Protein 4TMK (pdb70)

InterPro domains:
  IPR018094 Thymidylate kinase [MF_00165] (4-208)
  IPR018094 Thymidylate kinase [TIGR00041] (2-200)
  IPR018095 Thymidylate kinase, conserved site [PS01331] (97-109)
  IPR027417 P-loop containing nucleoside triphosphate hydrolase [G3DSA:3.40.50.300] (1-213)
  IPR027417 P-loop containing nucleoside triphosphate hydrolase [SSF52540] (1-209)
  IPR039430 Thymidylate kinase-like domain [PF02223] (8-200)

Nearest PDB structures (foldseek):
  4tmk-assembly1_A  TM=1.005E+00  e=9.964E-40  Escherichia coli
  3n2i-assembly1_B  TM=9.876E-01  e=3.693E-27  Vibrio cholerae O1 biovar El Tor str. N16961
  3uxm-assembly6_D  TM=9.532E-01  e=3.330E-20  Pseudomonas aeruginosa PAO1
  4e5u-assembly1_A  TM=9.492E-01  e=1.223E-18  Pseudomonas aeruginosa PAO1
  4e5u-assembly1_B  TM=9.441E-01  e=9.186E-19  Pseudomonas aeruginosa PAO1

Sequence (210 aa):
RSKYIVIEGLEGAGKTTARNVVVETLEQLGIRDMVFTREPGGTQLAEKLRRSLLLDIKSVGDEVITDKAEVLMFYAARVQLVETVIKPALANGTWVIGDRHDLSTQAYQGGGRGIDQHMLATLRDAVLGDFRPDLTLYLDVTPEVGLKRARARGELDRIEQESFDFFNRTRARYLELAAQQDKSIHTIDATQPLEAVMDAIRTTVTHWVKEL

Secondary structure (DSSP, 8-state):
---EEEEEE-TTS-HHHHHHHHHHHHHHTT---EEEEESS-SSHHHHHHHHHHHSTTTTTTPPPPHHHHHHHHHHHHHHHIIIIIHHHHHTT-EEEEE--HHHHIIIIIIIT---HHHHHHHHHHHHTT---SEEEEEE--HHHHHHHHHHHSS--TTTTS-HHHHHHHHHHHHHHHHT-TTEEEEETTS-HHHHHHHHHHHHHHHHHT-

Structure (mmCIF, N/CA/C/O backbone):
data_4TMK
#
_entry.id   4TMK
#
_cell.length_a   151.700
_cell.length_b   151.700
_cell.length_c   74.480
_cell.angle_alpha   90.00
_cell.angle_beta   90.00
_cell.angle_gamma   120.00
#
_symmetry.space_group_name_H-M   'H 3 2'
#
loop_
_entity.id
_entity.type
_entity.pdbx_description
1 polymer 'PROTEIN (THYMIDYLATE KINASE)'
2 non-polymer "P1-(5'-ADENOSYL)P5-(5'-THYMIDYL)PENTAPHOSPHATE"
3 water water
#
loop_
_atom_site.group_PDB
_atom_site.id
_atom_site.type_symbol
_atom_site.label_atom_id
_atom_site.label_alt_id
_atom_site.label_comp_id
_atom_site.label_asym_id
_atom_site.label_entity_id
_atom_site.label_seq_id
_atom_site.pdbx_PDB_ins_code
_atom_site.Cartn_x
_atom_site.Cartn_y
_atom_site.Cartn_z
_atom_site.occupancy
_atom_site.B_iso_or_equiv
_atom_site.auth_seq_id
_atom_site.auth_comp_id
_atom_site.auth_asym_id
_atom_site.auth_atom_id
_atom_site.pdbx_PDB_model_num
ATOM 1 N N . ARG A 1 2 ? 33.941 110.976 -9.055 1.00 41.73 2 ARG A N 1
ATOM 2 C CA . ARG A 1 2 ? 34.838 110.679 -7.905 1.00 40.61 2 ARG A CA 1
ATOM 3 C C . ARG A 1 2 ? 33.995 110.542 -6.637 1.00 38.72 2 ARG A C 1
ATOM 4 O O . ARG A 1 2 ? 34.140 111.336 -5.713 1.00 39.07 2 ARG A O 1
ATOM 6 N N . SER A 1 3 ? 33.131 109.520 -6.600 1.00 37.54 3 SER A N 1
ATOM 7 C CA . SER A 1 3 ? 32.218 109.272 -5.467 1.00 33.19 3 SER A CA 1
ATOM 8 C C . SER A 1 3 ? 32.902 108.982 -4.148 1.00 30.06 3 SER A C 1
ATOM 9 O O . SER A 1 3 ? 33.954 108.353 -4.111 1.00 30.68 3 SER A O 1
ATOM 12 N N . LYS A 1 4 ? 32.291 109.450 -3.065 1.00 26.58 4 LYS A N 1
ATOM 13 C CA . LYS A 1 4 ? 32.829 109.260 -1.728 1.00 23.92 4 LYS A CA 1
ATOM 14 C C . LYS A 1 4 ? 31.754 108.744 -0.779 1.00 24.28 4 LYS A C 1
ATOM 15 O O . LYS A 1 4 ? 30.560 108.957 -0.997 1.00 23.75 4 LYS A O 1
ATOM 21 N N . TYR A 1 5 ? 32.214 108.096 0.289 1.00 20.96 5 TYR A N 1
ATOM 22 C CA . TYR A 1 5 ? 31.370 107.542 1.320 1.00 20.44 5 TYR A CA 1
ATOM 23 C C . TYR A 1 5 ? 31.649 108.360 2.580 1.00 20.35 5 TYR A C 1
ATOM 24 O O . TYR A 1 5 ? 32.750 108.338 3.122 1.00 20.55 5 TYR A O 1
ATOM 33 N N . ILE A 1 6 ? 30.638 109.095 3.031 1.00 19.13 6 ILE A N 1
ATOM 34 C CA . ILE A 1 6 ? 30.754 109.911 4.223 1.00 18.45 6 ILE A CA 1
ATOM 35 C C . ILE A 1 6 ? 29.871 109.283 5.274 1.00 18.97 6 ILE A C 1
ATOM 36 O O . ILE A 1 6 ? 28.734 108.946 4.992 1.00 20.19 6 ILE A O 1
ATOM 41 N N . VAL A 1 7 ? 30.378 109.168 6.491 1.00 18.01 7 VAL A N 1
ATOM 42 C CA . VAL A 1 7 ? 29.626 108.558 7.580 1.00 18.50 7 VAL A CA 1
ATOM 43 C C . VAL A 1 7 ? 29.547 109.511 8.766 1.00 19.06 7 VAL A C 1
ATOM 44 O O . VAL A 1 7 ? 30.523 110.191 9.095 1.00 19.03 7 VAL A O 1
ATOM 48 N N . ILE A 1 8 ? 28.395 109.555 9.424 1.00 16.46 8 ILE A N 1
ATOM 49 C CA . ILE A 1 8 ? 28.238 110.413 10.588 1.00 14.92 8 ILE A CA 1
ATOM 50 C C . ILE A 1 8 ? 28.085 109.482 11.768 1.00 16.83 8 ILE A C 1
ATOM 51 O O . ILE A 1 8 ? 27.368 108.481 11.676 1.00 15.90 8 ILE A O 1
ATOM 56 N N . GLU A 1 9 ? 28.766 109.803 12.865 1.00 13.94 9 GLU A N 1
ATOM 57 C CA . GLU A 1 9 ? 28.765 108.969 14.062 1.00 13.98 9 GLU A CA 1
ATOM 58 C C . GLU A 1 9 ? 28.482 109.754 15.298 1.00 13.28 9 GLU A C 1
ATOM 59 O O . GLU A 1 9 ? 28.578 110.962 15.293 1.00 16.05 9 GLU A O 1
ATOM 65 N N . GLY A 1 10 ? 28.147 109.047 16.368 1.00 13.48 10 GLY A N 1
ATOM 66 C CA . GLY A 1 10 ? 27.853 109.695 17.626 1.00 12.17 10 GLY A CA 1
ATOM 67 C C . GLY A 1 10 ? 26.869 108.887 18.453 1.00 16.24 10 GLY A C 1
ATOM 68 O O . GLY A 1 10 ? 26.284 107.912 17.958 1.00 17.82 10 GLY A O 1
ATOM 69 N N . LEU A 1 11 ? 26.684 109.258 19.714 1.00 15.59 11 LEU A N 1
ATOM 70 C CA . LEU A 1 11 ? 25.733 108.551 20.553 1.00 15.09 11 LEU A CA 1
ATOM 71 C C . LEU A 1 11 ? 24.328 108.866 20.041 1.00 17.11 11 LEU A C 1
ATOM 72 O O . LEU A 1 11 ? 24.154 109.750 19.190 1.00 15.18 11 LEU A O 1
ATOM 77 N N . GLU A 1 12 ? 23.332 108.105 20.503 1.00 17.55 12 GLU A N 1
ATOM 78 C CA . GLU A 1 12 ? 21.942 108.401 20.140 1.00 16.63 12 GLU A CA 1
ATOM 79 C C . GLU A 1 12 ? 21.718 109.749 20.852 1.00 15.52 12 GLU A C 1
ATOM 80 O O . GLU A 1 12 ? 22.186 109.957 21.984 1.00 14.76 12 GLU A O 1
ATOM 86 N N . GLY A 1 13 ? 21.029 110.668 20.197 1.00 15.62 13 GLY A N 1
ATOM 87 C CA . GLY A 1 13 ? 20.823 111.959 20.819 1.00 17.29 13 GLY A CA 1
ATOM 88 C C . GLY A 1 13 ? 21.867 112.984 20.390 1.00 19.59 13 GLY A C 1
ATOM 89 O O . GLY A 1 13 ? 21.776 114.136 20.796 1.00 22.43 13 GLY A O 1
ATOM 90 N N . ALA A 1 14 ? 22.852 112.582 19.584 1.00 18.90 14 ALA A N 1
ATOM 91 C CA . ALA A 1 14 ? 23.894 113.494 19.102 1.00 19.06 14 ALA A CA 1
ATOM 92 C C . ALA A 1 14 ? 23.391 114.368 17.965 1.00 19.94 14 ALA A C 1
ATOM 93 O O . ALA A 1 14 ? 24.042 115.333 17.584 1.00 22.47 14 ALA A O 1
ATOM 95 N N . GLY A 1 15 ? 22.249 114.018 17.392 1.00 19.64 15 GLY A N 1
ATOM 96 C CA . GLY A 1 15 ? 21.694 114.835 16.322 1.00 17.46 15 GLY A CA 1
ATOM 97 C C . GLY A 1 15 ? 22.289 114.588 14.960 1.00 18.04 15 GLY A C 1
ATOM 98 O O . GLY A 1 15 ? 22.526 115.525 14.195 1.00 18.52 15 GLY A O 1
ATOM 99 N N . 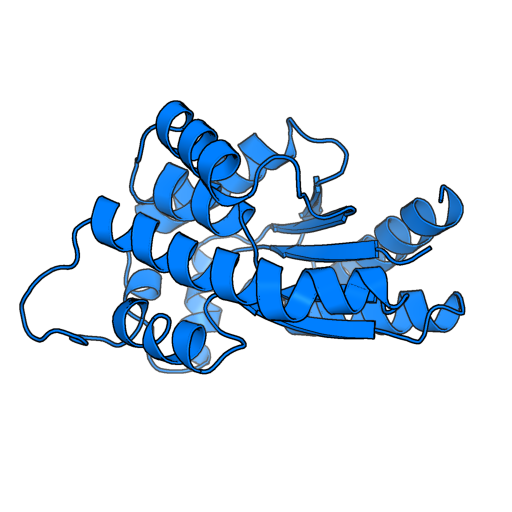LYS A 1 16 ? 22.506 113.323 14.615 1.00 17.36 16 LYS A N 1
ATOM 100 C CA . LYS A 1 16 ? 23.113 113.032 13.329 1.00 15.97 16 LYS A CA 1
ATOM 101 C C . LYS A 1 16 ? 22.264 113.329 12.115 1.00 17.11 16 LYS A C 1
ATOM 102 O O . LYS A 1 16 ? 22.805 113.464 11.033 1.00 18.46 16 LYS A O 1
ATOM 108 N N . THR A 1 17 ? 20.943 113.433 12.252 1.00 17.07 17 THR A N 1
ATOM 109 C CA . THR A 1 17 ? 20.147 113.729 11.059 1.00 16.93 17 THR A CA 1
ATOM 110 C C . THR A 1 17 ? 20.244 115.208 10.727 1.00 14.54 17 THR A C 1
ATOM 111 O O . THR A 1 17 ? 20.340 115.598 9.565 1.00 15.21 17 THR A O 1
ATOM 115 N N . THR A 1 18 ? 20.245 116.028 11.758 1.00 16.43 18 THR A N 1
ATOM 116 C CA . THR A 1 18 ? 20.364 117.460 11.563 1.00 19.64 18 THR A CA 1
ATOM 117 C C . THR A 1 18 ? 21.750 117.693 10.958 1.00 21.56 18 THR A C 1
ATOM 118 O O . THR A 1 18 ? 21.917 118.545 10.084 1.00 23.39 18 THR A O 1
ATOM 122 N N . ALA A 1 19 ? 22.741 116.922 11.415 1.00 20.24 19 ALA A N 1
ATOM 123 C CA . ALA A 1 19 ? 24.098 117.044 10.889 1.00 18.02 19 ALA A CA 1
ATOM 124 C C . ALA A 1 19 ? 24.105 116.688 9.409 1.00 19.11 19 ALA A C 1
ATOM 125 O O . ALA A 1 19 ? 24.735 117.374 8.596 1.00 20.11 19 ALA A O 1
ATOM 127 N N . ARG A 1 20 ? 23.397 115.625 9.040 1.00 19.18 20 ARG A N 1
ATOM 128 C CA . ARG A 1 20 ? 23.360 115.223 7.637 1.00 19.21 20 ARG A CA 1
ATOM 129 C C . ARG A 1 20 ? 22.708 116.280 6.749 1.00 18.68 20 ARG A C 1
ATOM 130 O O . ARG A 1 20 ? 23.051 116.421 5.567 1.00 18.42 20 ARG A O 1
ATOM 138 N N . ASN A 1 21 ? 21.738 117.001 7.305 1.00 20.04 21 ASN A N 1
ATOM 139 C CA . ASN A 1 21 ? 21.067 118.072 6.552 1.00 19.56 21 ASN A CA 1
ATOM 140 C C . ASN A 1 21 ? 22.154 119.117 6.199 1.00 18.91 21 ASN A C 1
ATOM 141 O O . ASN A 1 21 ? 22.240 119.564 5.061 1.00 18.82 21 ASN A O 1
ATOM 146 N N . VAL A 1 22 ? 22.986 119.482 7.178 1.00 19.29 22 VAL A N 1
ATOM 147 C CA . VAL A 1 22 ? 24.063 120.453 6.946 1.00 21.79 22 VAL A CA 1
ATOM 148 C C . VAL A 1 22 ? 25.030 119.898 5.902 1.00 20.46 22 VAL A C 1
ATOM 149 O O . VAL A 1 22 ? 25.443 120.605 4.984 1.00 22.33 22 VAL A O 1
ATOM 153 N N . VAL A 1 23 ? 25.395 118.623 6.048 1.00 21.61 23 VAL A N 1
ATOM 154 C CA . VAL A 1 23 ? 26.319 117.977 5.110 1.00 19.57 23 VAL A CA 1
ATOM 155 C C . VAL A 1 23 ? 25.792 118.046 3.684 1.00 21.44 23 VAL A C 1
ATOM 156 O O . VAL A 1 23 ? 26.540 118.325 2.742 1.00 23.25 23 VAL A O 1
ATOM 160 N N . VAL A 1 24 ? 24.497 117.796 3.535 1.00 18.43 24 VAL A N 1
ATOM 161 C CA . VAL A 1 24 ? 23.850 117.799 2.236 1.00 18.53 24 VAL A CA 1
ATOM 162 C C . VAL A 1 24 ? 23.812 119.188 1.631 1.00 18.83 24 VAL A C 1
ATOM 163 O O . VAL A 1 24 ? 24.062 119.373 0.442 1.00 18.70 24 VAL A O 1
ATOM 167 N N . GLU A 1 25 ? 23.467 120.167 2.459 1.00 22.01 25 GLU A N 1
ATOM 168 C CA . GLU A 1 25 ? 23.394 121.542 1.997 1.00 22.53 25 GLU A CA 1
ATOM 169 C C . GLU A 1 25 ? 24.794 121.931 1.552 1.00 21.76 25 GLU A C 1
ATOM 170 O O . GLU A 1 25 ? 24.984 122.430 0.444 1.00 22.53 25 GLU A O 1
ATOM 176 N N . THR A 1 26 ? 25.780 121.668 2.400 1.00 21.41 26 THR A N 1
ATOM 177 C CA . THR A 1 26 ? 27.158 121.991 2.040 1.00 22.36 26 THR A CA 1
ATOM 178 C C . THR A 1 26 ? 27.567 121.361 0.723 1.00 22.51 26 THR A C 1
ATOM 179 O O . THR A 1 26 ? 28.026 122.048 -0.179 1.00 24.49 26 THR A O 1
ATOM 183 N N . LEU A 1 27 ? 27.397 120.053 0.597 1.00 21.57 27 LEU A N 1
ATOM 184 C CA . LEU A 1 27 ? 27.775 119.372 -0.634 1.00 23.01 27 LEU A CA 1
ATOM 185 C C . LEU A 1 27 ? 27.047 119.919 -1.850 1.00 24.08 27 LEU A C 1
ATOM 186 O O . LEU A 1 27 ? 27.617 120.014 -2.950 1.00 23.45 27 LEU A O 1
ATOM 191 N N . GLU A 1 28 ? 25.780 120.268 -1.664 1.00 25.78 28 GLU A N 1
ATOM 192 C CA . GLU A 1 28 ? 24.996 120.769 -2.776 1.00 27.44 28 GLU A CA 1
ATOM 193 C C . GLU A 1 28 ? 25.515 122.116 -3.212 1.00 27.61 28 GLU A C 1
ATOM 194 O O . GLU A 1 28 ? 25.632 122.387 -4.409 1.00 26.64 28 GLU A O 1
ATOM 200 N N . GLN A 1 29 ? 25.834 122.953 -2.236 1.00 28.73 29 GLN A N 1
ATOM 201 C CA . GLN A 1 29 ? 26.375 124.266 -2.526 1.00 33.10 29 GLN A CA 1
ATOM 202 C C . GLN A 1 29 ? 27.714 124.127 -3.250 1.00 34.74 29 GLN A C 1
ATOM 203 O O . GLN A 1 29 ? 28.152 125.054 -3.936 1.00 37.06 29 GLN A O 1
ATOM 209 N N . LEU A 1 30 ? 28.367 122.977 -3.091 1.00 32.97 30 LEU A N 1
ATOM 210 C CA . LEU A 1 30 ? 29.652 122.733 -3.728 1.00 30.87 30 LEU A CA 1
ATOM 211 C C . LEU A 1 30 ? 29.493 121.955 -5.022 1.00 33.20 30 LEU A C 1
ATOM 212 O O . LEU A 1 30 ? 30.486 121.443 -5.573 1.00 34.98 30 LEU A O 1
ATOM 217 N N . GLY A 1 31 ? 28.253 121.854 -5.502 1.00 30.83 31 GLY A N 1
ATOM 218 C CA . GLY A 1 31 ? 28.004 121.159 -6.754 1.00 30.05 31 GLY A CA 1
ATOM 219 C C . GLY A 1 31 ? 27.972 119.646 -6.715 1.00 32.11 31 GLY A C 1
ATOM 220 O O . GLY A 1 31 ? 28.016 119.009 -7.764 1.00 32.79 31 GLY A O 1
ATOM 221 N N . ILE A 1 32 ? 27.903 119.063 -5.521 1.00 33.29 32 ILE A N 1
ATOM 222 C CA . ILE A 1 32 ? 27.841 117.602 -5.369 1.00 33.22 32 ILE A CA 1
ATOM 223 C C . ILE A 1 32 ? 26.358 117.288 -5.090 1.00 35.95 32 ILE A C 1
ATOM 224 O O . ILE A 1 32 ? 25.829 117.623 -4.024 1.00 37.29 32 ILE A O 1
ATOM 229 N N . ARG A 1 33 ? 25.674 116.665 -6.043 1.00 36.44 33 ARG A N 1
ATOM 230 C CA . ARG A 1 33 ? 24.261 116.395 -5.839 1.00 39.20 33 ARG A CA 1
ATOM 231 C C . ARG A 1 33 ? 23.778 114.957 -5.949 1.00 37.76 33 ARG A C 1
ATOM 232 O O . ARG A 1 33 ? 22.699 114.640 -5.465 1.00 38.72 33 ARG A O 1
ATOM 240 N N . ASP A 1 34 ? 24.553 114.091 -6.583 1.00 34.92 34 ASP A N 1
ATOM 241 C CA . ASP A 1 34 ? 24.152 112.697 -6.711 1.00 35.79 34 ASP A CA 1
ATOM 242 C C . ASP A 1 34 ? 24.618 111.881 -5.492 1.00 33.53 34 ASP A C 1
ATOM 243 O O . ASP A 1 34 ? 25.802 111.550 -5.373 1.00 30.22 34 ASP A O 1
ATOM 248 N N . MET A 1 35 ? 23.678 111.550 -4.602 1.00 30.48 35 MET A N 1
ATOM 249 C CA . MET A 1 35 ? 23.987 110.809 -3.379 1.00 28.21 35 MET A CA 1
ATOM 250 C C . MET A 1 35 ? 22.797 110.017 -2.876 1.00 27.37 35 MET A C 1
ATOM 251 O O . MET A 1 35 ? 21.662 110.328 -3.206 1.00 27.51 35 MET A O 1
ATOM 256 N N . VAL A 1 36 ? 23.061 108.999 -2.068 1.00 24.61 36 VAL A N 1
ATOM 257 C CA . VAL A 1 36 ? 21.997 108.193 -1.475 1.00 22.05 36 VAL A CA 1
ATOM 258 C C . VAL A 1 36 ? 22.338 108.058 -0.007 1.00 22.14 36 VAL A C 1
ATOM 259 O O . VAL A 1 36 ? 23.500 108.219 0.375 1.00 22.47 36 VAL A O 1
ATOM 263 N N . PHE A 1 37 ? 21.337 107.786 0.826 1.00 19.40 37 PHE A N 1
ATOM 264 C CA . PHE A 1 37 ? 21.577 107.665 2.255 1.00 19.52 37 PHE A CA 1
ATOM 265 C C . PHE A 1 37 ? 21.505 106.224 2.734 1.00 20.97 37 PHE A C 1
ATOM 266 O O . PHE A 1 37 ? 20.812 105.406 2.140 1.00 21.68 37 PHE A O 1
ATOM 274 N N . THR A 1 38 ? 22.221 105.908 3.807 1.00 18.87 38 THR A N 1
ATOM 275 C CA . THR A 1 38 ? 22.134 104.577 4.378 1.00 18.00 38 THR A CA 1
ATOM 276 C C . THR A 1 38 ? 22.177 104.790 5.869 1.00 20.51 38 THR A C 1
ATOM 277 O O . THR A 1 38 ? 22.694 105.813 6.354 1.00 18.44 38 THR A O 1
ATOM 281 N N . ARG A 1 39 ? 21.579 103.845 6.593 1.00 21.14 39 ARG A N 1
ATOM 282 C CA . ARG A 1 39 ? 21.527 103.884 8.047 1.00 20.90 39 ARG A CA 1
ATOM 283 C C . ARG A 1 39 ? 21.843 102.473 8.524 1.00 19.01 39 ARG A C 1
ATOM 284 O O . ARG A 1 39 ? 21.426 101.519 7.904 1.00 19.47 39 ARG A O 1
ATOM 292 N N . GLU A 1 40 ? 22.591 102.362 9.615 1.00 17.06 40 GLU A N 1
ATOM 293 C CA . GLU A 1 40 ? 22.955 101.084 10.177 1.00 16.16 40 GLU A CA 1
ATOM 294 C C . GLU A 1 40 ? 22.573 101.101 11.638 1.00 14.21 40 GLU A C 1
ATOM 295 O O . GLU A 1 40 ? 22.701 102.121 12.307 1.00 15.57 40 GLU A O 1
ATOM 301 N N . PRO A 1 41 ? 22.041 99.983 12.147 1.00 13.44 41 PRO A N 1
ATOM 302 C CA . PRO A 1 41 ? 21.801 98.758 11.385 1.00 12.14 41 PRO A CA 1
ATOM 303 C C . PRO A 1 41 ? 20.552 98.945 10.557 1.00 16.57 41 PRO A C 1
ATOM 304 O O . PRO A 1 41 ? 19.594 99.571 11.031 1.00 18.35 41 PRO A O 1
ATOM 308 N N . GLY A 1 42 ? 20.548 98.412 9.336 1.00 16.41 42 GLY A N 1
ATOM 309 C CA . GLY A 1 42 ? 19.360 98.515 8.488 1.00 18.08 42 GLY A CA 1
ATOM 310 C C . GLY A 1 42 ? 19.692 98.730 7.031 1.00 16.41 42 GLY A C 1
ATOM 311 O O . GLY A 1 42 ? 20.836 98.529 6.626 1.00 19.10 42 GLY A O 1
ATOM 312 N N . GLY A 1 43 ? 18.702 99.092 6.227 1.00 15.40 43 GLY A N 1
ATOM 313 C CA . GLY A 1 43 ? 19.001 99.375 4.839 1.00 15.47 43 GLY A CA 1
ATOM 314 C C . GLY A 1 43 ? 18.799 98.326 3.777 1.00 19.44 43 GLY A C 1
ATOM 315 O O . GLY A 1 43 ? 19.044 98.607 2.601 1.00 21.16 43 GLY A O 1
ATOM 316 N N . THR A 1 44 ? 18.400 97.114 4.170 1.00 20.20 44 THR A N 1
ATOM 317 C CA . THR A 1 44 ? 18.107 96.025 3.221 1.00 17.73 44 THR A CA 1
ATOM 318 C C . THR A 1 44 ? 17.130 95.150 4.005 1.00 15.54 44 THR A C 1
ATOM 319 O O . THR A 1 44 ? 17.030 95.296 5.223 1.00 16.79 44 THR A O 1
ATOM 323 N N . GLN A 1 45 ? 16.392 94.268 3.335 1.00 16.72 45 GLN A N 1
ATOM 324 C CA . GLN A 1 45 ? 15.431 93.425 4.053 1.00 17.79 45 GLN A CA 1
ATOM 325 C C . GLN A 1 45 ? 16.127 92.672 5.165 1.00 16.26 45 GLN A C 1
ATOM 326 O O . GLN A 1 45 ? 15.671 92.674 6.304 1.00 16.22 45 GLN A O 1
ATOM 332 N N . LEU A 1 46 ? 17.246 92.032 4.837 1.00 15.79 46 LEU A N 1
ATOM 333 C CA . LEU A 1 46 ? 17.985 91.277 5.841 1.00 14.49 46 LEU A CA 1
ATOM 334 C C . LEU A 1 46 ? 18.460 92.156 6.992 1.00 14.46 46 LEU A C 1
ATOM 335 O O . LEU A 1 46 ? 18.254 91.822 8.175 1.00 15.25 46 LEU A O 1
ATOM 340 N N . ALA A 1 47 ? 19.103 93.283 6.655 1.00 15.99 47 ALA A N 1
ATOM 341 C CA . ALA A 1 47 ? 19.629 94.216 7.676 1.00 15.17 47 ALA A CA 1
ATOM 342 C C . ALA A 1 47 ? 18.514 94.728 8.602 1.00 14.53 47 ALA A C 1
ATOM 343 O O . ALA A 1 47 ? 18.714 94.890 9.815 1.00 15.23 47 ALA A O 1
ATOM 345 N N . GLU A 1 48 ? 17.333 94.967 8.025 1.00 16.39 48 GLU A N 1
ATOM 346 C CA . GLU A 1 48 ? 16.172 95.406 8.808 1.00 14.88 48 GLU A CA 1
ATOM 347 C C . GLU A 1 48 ? 15.725 94.295 9.765 1.00 14.38 48 GLU A C 1
ATOM 348 O O . GLU A 1 48 ? 15.361 94.562 10.900 1.00 15.61 48 GLU A O 1
ATOM 354 N N . LYS A 1 49 ? 15.757 93.036 9.330 1.00 17.32 49 LYS A N 1
ATOM 355 C CA . LYS A 1 49 ? 15.398 91.948 10.240 1.00 16.11 49 LYS A CA 1
ATOM 356 C C . LYS A 1 49 ? 16.442 91.864 11.353 1.00 14.58 49 LYS A C 1
ATOM 357 O O . LYS A 1 49 ? 16.118 91.647 12.514 1.00 14.09 49 LYS A O 1
ATOM 363 N N . LEU A 1 50 ? 17.712 92.023 10.991 1.00 15.29 50 LEU A N 1
ATOM 364 C CA . LEU A 1 50 ? 18.775 91.956 11.990 1.00 15.18 50 LEU A CA 1
ATOM 365 C C . LEU A 1 50 ? 18.639 93.135 12.956 1.00 14.09 50 LEU A C 1
ATOM 366 O O . LEU A 1 50 ? 18.807 92.996 14.179 1.00 13.85 50 LEU A O 1
ATOM 371 N N A ARG A 1 51 ? 18.335 94.294 12.390 0.50 14.78 51 ARG A N 1
ATOM 372 N N B ARG A 1 51 ? 18.339 94.310 12.410 0.50 14.60 51 ARG A N 1
ATOM 373 C CA A ARG A 1 51 ? 18.140 95.501 13.170 0.50 14.37 51 ARG A CA 1
ATOM 374 C CA B ARG A 1 51 ? 18.163 95.486 13.251 0.50 13.73 51 ARG A CA 1
ATOM 375 C C A ARG A 1 51 ? 17.122 95.223 14.280 0.50 16.00 51 ARG A C 1
ATOM 376 C C B ARG A 1 51 ? 17.132 95.173 14.329 0.50 15.65 51 ARG A C 1
ATOM 377 O O A ARG A 1 51 ? 17.346 95.549 15.452 0.50 17.17 51 ARG A O 1
ATOM 378 O O B ARG A 1 51 ? 17.346 95.433 15.523 0.50 16.14 51 ARG A O 1
ATOM 393 N N . SER A 1 52 ? 16.007 94.590 13.919 1.00 17.15 52 SER A N 1
ATOM 394 C CA . SER A 1 52 ? 14.968 94.295 14.894 1.00 15.59 52 SER A CA 1
ATOM 395 C C . SER A 1 52 ? 15.404 93.369 16.000 1.00 15.06 52 SER A C 1
ATOM 396 O O . SER A 1 52 ? 15.088 93.610 17.168 1.00 18.06 52 SER A O 1
ATOM 399 N N . LEU A 1 53 ? 16.139 92.316 15.651 1.00 16.97 53 LEU A N 1
ATOM 400 C CA . LEU A 1 53 ? 16.627 91.360 16.653 1.00 16.79 53 LEU A CA 1
ATOM 401 C C . LEU A 1 53 ? 17.586 92.051 17.610 1.00 15.50 53 LEU A C 1
ATOM 402 O O . LEU A 1 53 ? 17.604 91.783 18.820 1.00 15.47 53 LEU A O 1
ATOM 407 N N . LEU A 1 54 ? 18.379 92.955 17.047 1.00 16.32 54 LEU A N 1
ATOM 408 C CA . LEU A 1 54 ? 19.384 93.701 17.811 1.00 16.18 54 LEU A CA 1
ATOM 409 C C . LEU A 1 54 ? 18.852 94.767 18.760 1.00 15.96 54 LEU A C 1
ATOM 410 O O . LEU A 1 54 ? 19.358 94.929 19.893 1.00 17.08 54 LEU A O 1
ATOM 415 N N . LEU A 1 55 ? 17.829 95.490 18.304 1.00 17.13 55 LEU A N 1
ATOM 416 C CA . LEU A 1 55 ? 17.295 96.598 19.088 1.00 17.90 55 LEU A CA 1
ATOM 417 C C . LEU A 1 55 ? 15.977 96.436 19.800 1.00 18.96 55 LEU A C 1
ATOM 418 O O . LEU A 1 55 ? 15.765 97.063 20.822 1.00 20.88 55 LEU A O 1
ATOM 423 N N . ASP A 1 56 ? 15.079 95.621 19.273 1.00 20.61 56 ASP A N 1
ATOM 424 C CA . ASP A 1 56 ? 13.784 95.472 19.918 1.00 21.62 56 ASP A CA 1
ATOM 425 C C . ASP A 1 56 ? 13.897 94.889 21.306 1.00 23.09 56 ASP A C 1
ATOM 426 O O . ASP A 1 56 ? 14.675 93.972 21.543 1.00 24.82 56 ASP A O 1
ATOM 431 N N . ILE A 1 57 ? 13.151 95.461 22.244 1.00 24.15 57 ILE A N 1
ATOM 432 C CA . ILE A 1 57 ? 13.166 94.988 23.616 1.00 26.89 57 ILE A CA 1
ATOM 433 C C . ILE A 1 57 ? 12.590 93.580 23.622 1.00 29.81 57 ILE A C 1
ATOM 434 O O . ILE A 1 57 ? 11.528 93.332 23.045 1.00 29.90 57 ILE A O 1
ATOM 439 N N . LYS A 1 58 ? 13.290 92.656 24.262 1.00 32.43 58 LYS A N 1
ATOM 440 C CA . LYS A 1 58 ? 12.831 91.277 24.278 1.00 36.61 58 LYS A CA 1
ATOM 441 C C . LYS A 1 58 ? 12.501 90.783 22.853 1.00 37.96 58 LYS A C 1
ATOM 442 O O . LYS A 1 58 ? 11.425 90.232 22.615 1.00 39.10 58 LYS A O 1
ATOM 448 N N . SER A 1 59 ? 13.423 90.994 21.908 1.00 37.01 59 SER A N 1
ATOM 449 C CA . SER A 1 59 ? 13.227 90.534 20.532 1.00 35.92 59 SER A CA 1
ATOM 450 C C . SER A 1 59 ? 13.262 89.003 20.539 1.00 37.58 59 SER A C 1
ATOM 451 O O . SER A 1 59 ? 12.677 88.348 19.670 1.00 38.95 59 SER A O 1
ATOM 454 N N . VAL A 1 60 ? 13.970 88.439 21.519 1.00 37.41 60 VAL A N 1
ATOM 455 C CA . VAL A 1 60 ? 14.081 86.987 21.657 1.00 37.12 60 VAL A CA 1
ATOM 456 C C . VAL A 1 60 ? 13.645 86.560 23.059 1.00 36.58 60 VAL A C 1
ATOM 457 O O . VAL A 1 60 ? 14.256 85.683 23.684 1.00 35.34 60 VAL A O 1
ATOM 461 N N . GLY A 1 61 ? 12.592 87.217 23.544 1.00 36.04 61 GLY A N 1
ATOM 462 C CA . GLY A 1 61 ? 12.026 86.902 24.841 1.00 36.06 61 GLY A CA 1
ATOM 463 C C . GLY A 1 61 ? 12.887 87.240 26.028 1.00 36.81 61 GLY A C 1
ATOM 464 O O . GLY A 1 61 ? 13.368 88.357 26.150 1.00 37.98 61 GLY A O 1
ATOM 465 N N . ASP A 1 62 ? 13.076 86.277 26.919 1.00 37.61 62 ASP A N 1
ATOM 466 C CA . ASP A 1 62 ? 13.891 86.521 28.097 1.00 39.68 62 ASP A CA 1
ATOM 467 C C . ASP A 1 62 ? 15.368 86.181 27.892 1.00 34.87 62 ASP A C 1
ATOM 468 O O . ASP A 1 62 ? 16.179 86.445 28.768 1.00 34.66 62 ASP A O 1
ATOM 473 N N . GLU A 1 63 ? 15.713 85.590 26.751 1.00 30.07 63 GLU A N 1
ATOM 474 C CA . GLU A 1 63 ? 17.101 85.247 26.467 1.00 26.45 63 GLU A CA 1
ATOM 475 C C . GLU A 1 63 ? 17.921 86.533 26.278 1.00 26.76 63 GLU A C 1
ATOM 476 O O . GLU A 1 63 ? 17.459 87.467 25.627 1.00 25.54 63 GLU A O 1
ATOM 482 N N . VAL A 1 64 ? 19.133 86.583 26.827 1.00 27.02 64 VAL A N 1
ATOM 483 C CA . VAL A 1 64 ? 19.992 87.765 26.642 1.00 25.55 64 VAL A CA 1
ATOM 484 C C . VAL A 1 64 ? 20.958 87.528 25.474 1.00 23.12 64 VAL A C 1
ATOM 485 O O . VAL A 1 64 ? 21.662 86.523 25.443 1.00 21.81 64 VAL A O 1
ATOM 489 N N . ILE A 1 65 ? 20.969 88.442 24.509 1.00 22.26 65 ILE A N 1
ATOM 490 C CA . ILE A 1 65 ? 21.860 88.337 23.359 1.00 21.04 65 ILE A CA 1
ATOM 491 C C . ILE A 1 65 ? 23.305 88.489 23.873 1.00 22.90 65 ILE A C 1
ATOM 492 O O . ILE A 1 65 ? 23.614 89.408 24.620 1.00 22.51 65 ILE A O 1
ATOM 497 N N . THR A 1 66 ? 24.181 87.558 23.515 1.00 22.10 66 THR A N 1
ATOM 498 C CA . THR A 1 66 ? 25.563 87.604 23.969 1.00 20.48 66 THR A CA 1
ATOM 499 C C . THR A 1 66 ? 26.303 88.744 23.267 1.00 19.51 66 THR A C 1
ATOM 500 O O . THR A 1 66 ? 25.977 89.110 22.135 1.00 18.52 66 THR A O 1
ATOM 504 N N . ASP A 1 67 ? 27.304 89.315 23.928 1.00 19.83 67 ASP A N 1
ATOM 505 C CA . ASP A 1 67 ? 28.027 90.413 23.300 1.00 20.64 67 ASP A CA 1
ATOM 506 C C . ASP A 1 67 ? 28.579 90.004 21.942 1.00 20.92 67 ASP A C 1
ATOM 507 O O . ASP A 1 67 ? 28.506 90.772 20.987 1.00 21.58 67 ASP A O 1
ATOM 512 N N . LYS A 1 68 ? 29.116 88.791 21.833 1.00 19.84 68 LYS A N 1
ATOM 513 C CA . LYS A 1 68 ? 29.652 88.370 20.545 1.00 18.06 68 LYS A CA 1
ATOM 514 C C . LYS A 1 68 ? 28.571 88.14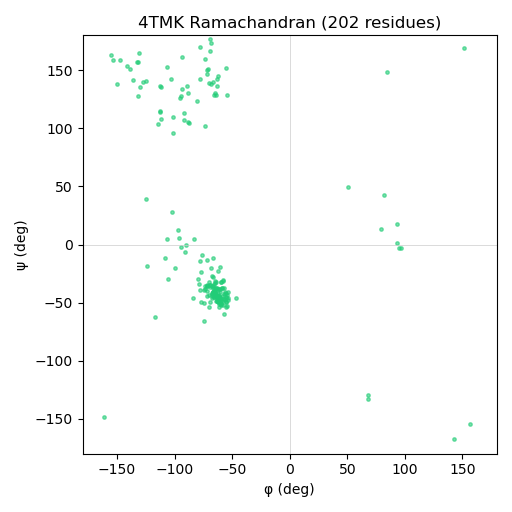0 19.504 1.00 17.37 68 LYS A C 1
ATOM 515 O O . LYS A 1 68 ? 28.778 88.404 18.324 1.00 18.86 68 LYS A O 1
ATOM 521 N N . ALA A 1 69 ? 27.409 87.645 19.912 1.00 17.51 69 ALA A N 1
ATOM 522 C CA . ALA A 1 69 ? 26.341 87.452 18.928 1.00 15.29 69 ALA A CA 1
ATOM 523 C C . ALA A 1 69 ? 25.931 88.857 18.462 1.00 13.21 69 ALA A C 1
ATOM 524 O O . ALA A 1 69 ? 25.647 89.089 17.287 1.00 14.96 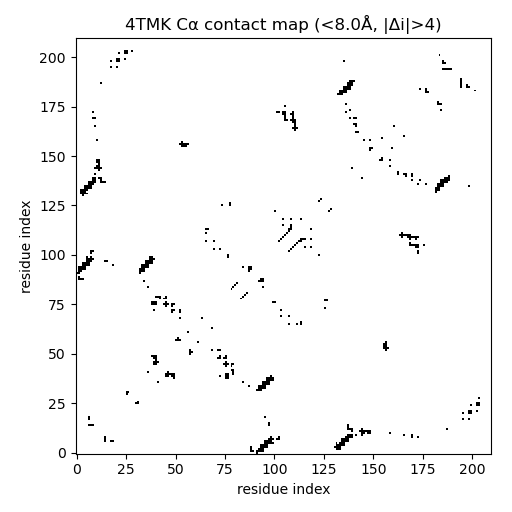69 ALA A O 1
ATOM 526 N N . GLU A 1 70 ? 25.925 89.800 19.395 1.00 14.71 70 GLU A N 1
ATOM 527 C CA . GLU A 1 70 ? 25.556 91.171 19.061 1.00 15.32 70 GLU A CA 1
ATOM 528 C C . GLU A 1 70 ? 26.499 91.708 18.007 1.00 15.59 70 GLU A C 1
ATOM 529 O O . GLU A 1 70 ? 26.075 92.229 16.974 1.00 15.48 70 GLU A O 1
ATOM 535 N N . VAL A 1 71 ? 27.794 91.566 18.261 1.00 17.53 71 VAL A N 1
ATOM 536 C CA . VAL A 1 71 ? 28.805 92.021 17.318 1.00 16.68 71 VAL A CA 1
ATOM 537 C C . VAL A 1 71 ? 28.646 91.396 15.955 1.00 15.75 71 VAL A C 1
ATOM 538 O O . VAL A 1 71 ? 28.704 92.077 14.933 1.00 17.39 71 VAL A O 1
ATOM 542 N N . LEU A 1 72 ? 28.459 90.081 15.923 1.00 17.31 72 LEU A N 1
ATOM 543 C CA . LEU A 1 72 ? 28.331 89.393 14.636 1.00 14.81 72 LEU A CA 1
ATOM 544 C C . LEU A 1 72 ? 27.076 89.785 13.845 1.00 12.56 72 LEU A C 1
ATOM 545 O O . LEU A 1 72 ? 27.105 89.821 12.613 1.00 13.56 72 LEU A O 1
ATOM 550 N N . MET A 1 73 ? 25.970 90.078 14.530 1.00 14.95 73 MET A N 1
ATOM 551 C CA . MET A 1 73 ? 24.766 90.486 13.790 1.00 15.44 73 MET A CA 1
ATOM 552 C C . MET A 1 73 ? 24.931 91.901 13.217 1.00 15.03 73 MET A C 1
ATOM 553 O O . MET A 1 73 ? 24.461 92.177 12.111 1.00 15.51 73 MET A O 1
ATOM 558 N N . PHE A 1 74 ? 25.617 92.788 13.950 1.00 15.06 74 PHE A N 1
ATOM 559 C CA . PHE A 1 74 ? 25.882 94.134 13.431 1.00 14.14 74 PHE A CA 1
ATOM 560 C C . PHE A 1 74 ? 26.736 93.952 12.171 1.00 13.89 74 PHE A C 1
ATOM 561 O O . PHE A 1 74 ? 26.525 94.612 11.154 1.00 14.61 74 PHE A O 1
ATOM 569 N N . TYR A 1 75 ? 27.705 93.037 12.213 1.00 14.51 75 TYR A N 1
ATOM 570 C CA . TYR A 1 75 ? 28.541 92.808 11.025 1.00 13.44 75 TYR A CA 1
ATOM 571 C C . TYR A 1 75 ? 27.784 92.148 9.866 1.00 14.43 75 TYR A C 1
ATOM 572 O O . TYR A 1 75 ? 28.053 92.437 8.696 1.00 14.44 75 TYR A O 1
ATOM 581 N N . ALA A 1 76 ? 26.839 91.256 10.169 1.00 13.65 76 ALA A N 1
ATOM 582 C CA . ALA A 1 76 ? 26.082 90.620 9.083 1.00 14.72 76 ALA A CA 1
ATOM 583 C C . ALA A 1 76 ? 25.267 91.703 8.352 1.00 13.55 76 ALA A C 1
ATOM 584 O O . ALA A 1 76 ? 25.203 91.726 7.113 1.00 16.18 76 ALA A O 1
ATOM 586 N N . ALA A 1 77 ? 24.633 92.587 9.128 1.00 16.21 77 ALA A N 1
ATOM 587 C CA . ALA A 1 77 ? 23.820 93.677 8.572 1.00 14.13 77 ALA A CA 1
ATOM 588 C C . ALA A 1 77 ? 24.713 94.638 7.756 1.00 15.13 77 ALA A C 1
ATOM 589 O O . ALA A 1 77 ? 24.368 95.058 6.646 1.00 16.67 77 ALA A O 1
ATOM 591 N N . ARG A 1 78 ? 25.874 94.970 8.317 1.00 15.63 78 ARG A N 1
ATOM 592 C CA . ARG A 1 78 ? 26.821 95.859 7.658 1.00 15.67 78 ARG A CA 1
ATOM 593 C C . ARG A 1 78 ? 27.307 95.309 6.342 1.00 16.20 78 ARG A C 1
ATOM 594 O O . ARG A 1 78 ? 27.216 95.971 5.303 1.00 17.45 78 ARG A O 1
ATOM 602 N N . VAL A 1 79 ? 27.831 94.087 6.346 1.00 17.98 79 VAL A N 1
ATOM 603 C CA . VAL A 1 79 ? 28.340 93.584 5.081 1.00 16.39 79 VAL A CA 1
ATOM 604 C C . VAL A 1 79 ? 27.217 93.404 4.055 1.00 14.97 79 VAL A C 1
ATOM 605 O O . VAL A 1 79 ? 27.423 93.600 2.844 1.00 14.07 79 VAL A O 1
ATOM 609 N N . GLN A 1 80 ? 26.016 93.046 4.504 1.00 15.18 80 GLN A N 1
ATOM 610 C CA . GLN A 1 80 ? 24.908 92.910 3.539 1.00 16.73 80 GLN A CA 1
ATOM 611 C C . GLN A 1 80 ? 24.700 94.268 2.865 1.00 15.11 80 GLN A C 1
ATOM 612 O O . GLN A 1 80 ? 24.622 94.367 1.643 1.00 16.96 80 GLN A O 1
ATOM 618 N N . LEU A 1 81 ? 24.631 95.312 3.683 1.00 16.43 81 LEU A N 1
ATOM 619 C CA . LEU A 1 81 ? 24.431 96.675 3.187 1.00 16.30 81 LEU A CA 1
ATOM 620 C C . LEU A 1 81 ? 25.577 97.148 2.302 1.00 18.08 81 LEU A C 1
ATOM 621 O O . LEU A 1 81 ? 25.350 97.673 1.205 1.00 20.18 81 LEU A O 1
ATOM 626 N N . VAL A 1 82 ? 26.809 96.953 2.776 1.00 18.91 82 VAL A N 1
ATOM 627 C CA . VAL A 1 82 ? 28.007 97.376 2.044 1.00 18.12 82 VAL A CA 1
ATOM 628 C C . VAL A 1 82 ? 28.089 96.754 0.658 1.00 21.01 82 VAL A C 1
ATOM 629 O O . VAL A 1 82 ? 28.259 97.450 -0.352 1.00 21.75 82 VAL A O 1
ATOM 633 N N . GLU A 1 83 ? 27.954 95.436 0.608 1.00 21.98 83 GLU A N 1
ATOM 634 C CA . GLU A 1 83 ? 28.062 94.719 -0.649 1.00 22.76 83 GLU A CA 1
ATOM 635 C C . GLU A 1 83 ? 26.926 94.878 -1.617 1.00 21.68 83 GLU A C 1
ATOM 636 O O . GLU A 1 83 ? 27.152 94.878 -2.825 1.00 21.70 83 GLU A O 1
ATOM 642 N N . THR A 1 84 ? 25.704 95.003 -1.116 1.00 21.32 84 THR A N 1
ATOM 643 C CA . THR A 1 84 ? 24.577 95.133 -2.026 1.00 22.89 84 THR A CA 1
ATOM 644 C C . THR A 1 84 ? 24.070 96.559 -2.253 1.00 23.17 84 THR A C 1
ATOM 645 O O . THR A 1 84 ? 23.401 96.813 -3.248 1.00 24.40 84 THR A O 1
ATOM 649 N N . VAL A 1 85 ? 24.378 97.495 -1.360 1.00 23.16 85 VAL A N 1
ATOM 650 C CA . VAL A 1 85 ? 23.902 98.862 -1.557 1.00 21.25 85 VAL A CA 1
ATOM 651 C C . VAL A 1 85 ? 25.026 99.899 -1.738 1.00 22.98 85 VAL A C 1
ATOM 652 O O . VAL A 1 85 ? 25.133 100.532 -2.799 1.00 22.38 85 VAL A O 1
ATOM 656 N N . ILE A 1 86 ? 25.864 100.059 -0.712 1.00 22.07 86 ILE A N 1
ATOM 657 C CA . ILE A 1 86 ? 26.938 101.046 -0.738 1.00 20.03 86 ILE A CA 1
ATOM 658 C C . ILE A 1 86 ? 27.941 100.939 -1.886 1.00 21.97 86 ILE A C 1
ATOM 659 O O . ILE A 1 86 ? 28.078 101.877 -2.680 1.00 21.40 86 ILE A O 1
ATOM 664 N N . LYS A 1 87 ? 28.630 99.808 -1.996 1.00 21.08 87 LYS A N 1
ATOM 665 C CA . LYS A 1 87 ? 29.607 99.657 -3.061 1.00 22.89 87 LYS A CA 1
ATOM 666 C C . LYS A 1 87 ? 29.019 99.910 -4.434 1.00 23.14 87 LYS A C 1
ATOM 667 O O . LYS A 1 87 ? 29.561 100.699 -5.214 1.00 25.71 87 LYS A O 1
ATOM 673 N N . PRO A 1 88 ? 27.923 99.220 -4.774 1.00 21.39 88 PRO A N 1
ATOM 674 C CA . PRO A 1 88 ? 27.338 99.464 -6.096 1.00 21.98 88 PRO A CA 1
ATOM 675 C C . PRO A 1 88 ? 27.048 100.961 -6.345 1.00 25.13 88 PRO A C 1
ATOM 676 O O . PRO A 1 88 ? 27.279 101.456 -7.453 1.00 25.46 88 PRO A O 1
ATOM 680 N N . ALA A 1 89 ? 26.540 101.674 -5.328 1.00 24.55 89 ALA A N 1
ATOM 681 C CA . ALA A 1 89 ? 26.245 103.109 -5.457 1.00 22.29 89 ALA A CA 1
ATOM 682 C C . ALA A 1 89 ? 27.540 103.851 -5.757 1.00 22.25 89 ALA A C 1
ATOM 683 O O . ALA A 1 89 ? 27.597 104.651 -6.688 1.00 23.42 89 ALA A O 1
ATOM 685 N N . LEU A 1 90 ? 28.576 103.579 -4.971 1.00 21.31 90 LEU A N 1
ATOM 686 C CA . LEU A 1 90 ? 29.869 104.219 -5.180 1.00 24.44 90 LEU A CA 1
ATOM 687 C C . LEU A 1 90 ? 30.393 103.872 -6.565 1.00 25.49 90 LEU A C 1
ATOM 688 O O . LEU A 1 90 ? 30.846 104.751 -7.296 1.00 28.31 90 LEU A O 1
ATOM 693 N N . ALA A 1 91 ? 30.316 102.600 -6.939 1.00 25.79 91 ALA A N 1
ATOM 694 C CA . ALA A 1 91 ? 30.788 102.165 -8.250 1.00 27.83 91 ALA A CA 1
ATOM 695 C C . ALA A 1 91 ? 30.024 102.860 -9.353 1.00 30.16 91 ALA A C 1
ATOM 696 O O . ALA A 1 91 ? 30.457 102.922 -10.494 1.00 31.41 91 ALA A O 1
ATOM 698 N N . ASN A 1 92 ? 28.867 103.383 -9.011 1.00 32.93 92 ASN A N 1
ATOM 699 C CA . ASN A 1 92 ? 28.054 104.050 -9.996 1.00 34.11 92 ASN A CA 1
ATOM 700 C C . ASN A 1 92 ? 28.265 105.545 -10.042 1.00 32.29 92 ASN A C 1
ATOM 701 O O . ASN A 1 92 ? 27.649 106.222 -10.843 1.00 33.51 92 ASN A O 1
ATOM 706 N N . GLY A 1 93 ? 29.111 106.062 -9.165 1.00 31.75 93 GLY A N 1
ATOM 707 C CA . GLY A 1 93 ? 29.364 107.492 -9.145 1.00 32.34 93 GLY A CA 1
ATOM 708 C C . GLY A 1 93 ? 28.473 108.259 -8.180 1.00 32.38 93 GLY A C 1
ATOM 709 O O . GLY A 1 93 ? 28.552 109.488 -8.062 1.00 35.82 93 GLY A O 1
ATOM 710 N N . THR A 1 94 ? 27.616 107.539 -7.478 1.00 29.52 94 THR A N 1
ATOM 711 C CA . THR A 1 94 ? 26.723 108.170 -6.527 1.00 27.22 94 THR A CA 1
ATOM 712 C C . THR A 1 94 ? 27.426 108.241 -5.186 1.00 26.43 94 THR A C 1
ATOM 713 O O . THR A 1 94 ? 27.976 107.243 -4.736 1.00 26.04 94 THR A O 1
ATOM 717 N N . TRP A 1 95 ? 27.438 109.407 -4.552 1.00 25.61 95 TRP A N 1
ATOM 718 C CA . TRP A 1 95 ? 28.058 109.500 -3.235 1.00 25.33 95 TRP A CA 1
ATOM 719 C C . TRP A 1 95 ? 27.101 108.806 -2.268 1.00 24.79 95 TRP A C 1
ATOM 720 O O . TRP A 1 95 ? 25.916 108.633 -2.576 1.00 26.14 95 TRP A O 1
ATOM 731 N N . VAL A 1 96 ? 27.615 108.402 -1.111 1.00 22.70 96 VAL A N 1
ATOM 732 C CA . VAL A 1 96 ? 26.792 107.727 -0.120 1.00 21.75 96 VAL A CA 1
ATOM 733 C C . VAL A 1 96 ? 27.031 108.368 1.242 1.00 21.07 96 VAL A C 1
ATOM 734 O O . VAL A 1 96 ? 28.172 108.526 1.665 1.00 24.43 96 VAL A O 1
ATOM 738 N N . ILE A 1 97 ? 25.959 108.774 1.915 1.00 18.77 97 ILE A N 1
ATOM 739 C CA . ILE A 1 97 ? 26.087 109.367 3.237 1.00 18.08 97 ILE A CA 1
ATOM 740 C C . ILE A 1 97 ? 25.456 108.383 4.218 1.00 20.63 97 ILE A C 1
ATOM 741 O O . ILE A 1 97 ? 24.237 108.132 4.176 1.00 18.62 97 ILE A O 1
ATOM 746 N N . GLY A 1 98 ? 26.280 107.831 5.108 1.00 19.60 98 GLY A N 1
ATOM 747 C CA . GLY A 1 98 ? 25.781 106.864 6.051 1.00 16.17 98 GLY A CA 1
ATOM 748 C C . GLY A 1 98 ? 25.581 107.384 7.445 1.00 20.22 98 GLY A C 1
ATOM 749 O O . GLY A 1 98 ? 26.352 108.216 7.934 1.00 20.76 98 GLY A O 1
ATOM 750 N N . ASP A 1 99 ? 24.511 106.921 8.084 1.00 17.61 99 ASP A N 1
ATOM 751 C CA . ASP A 1 99 ? 24.242 107.285 9.462 1.00 17.82 99 ASP A CA 1
ATOM 752 C C . ASP A 1 99 ? 24.718 106.033 10.207 1.00 19.18 99 ASP A C 1
ATOM 753 O O . ASP A 1 99 ? 23.989 105.048 10.313 1.00 19.47 99 ASP A O 1
ATOM 758 N N . ARG A 1 100 ? 25.954 106.088 10.688 1.00 18.44 100 ARG A N 1
ATOM 759 C CA . ARG A 1 100 ? 26.615 105.003 11.395 1.00 14.71 100 ARG A CA 1
ATOM 760 C C . ARG A 1 100 ? 27.237 104.026 10.418 1.00 15.25 100 ARG A C 1
ATOM 761 O O . ARG A 1 100 ? 26.764 103.845 9.290 1.00 16.30 100 ARG A O 1
ATOM 769 N N . HIS A 1 101 ? 28.336 103.425 10.850 1.00 16.09 101 HIS A N 1
ATOM 770 C CA . HIS A 1 101 ? 29.023 102.410 10.076 1.00 16.44 101 HIS A CA 1
ATOM 771 C C . HIS A 1 101 ? 29.914 101.663 11.062 1.00 16.06 101 HIS A C 1
ATOM 772 O O . HIS A 1 101 ? 29.553 101.563 12.226 1.00 16.83 101 HIS A O 1
ATOM 779 N N . ASP A 1 102 ? 31.067 101.154 10.635 1.00 16.70 102 ASP A N 1
ATOM 780 C CA . ASP A 1 102 ? 31.921 100.364 11.545 1.00 14.98 102 ASP A CA 1
ATOM 781 C C . ASP A 1 102 ? 32.390 101.026 12.824 1.00 15.57 102 ASP A C 1
ATOM 782 O O . ASP A 1 102 ? 32.569 100.362 13.848 1.00 18.22 102 ASP A O 1
ATOM 787 N N . LEU A 1 103 ? 32.584 102.341 12.808 1.00 15.60 103 LEU A N 1
ATOM 788 C CA . LEU A 1 103 ? 33.040 103.008 14.024 1.00 13.22 103 LEU A CA 1
ATOM 789 C C . LEU A 1 103 ? 32.066 102.770 15.158 1.00 12.17 103 LEU A C 1
ATOM 790 O O . LEU A 1 103 ? 32.447 102.723 16.315 1.00 14.34 103 LEU A O 1
ATOM 795 N N . SER A 1 104 ? 30.791 102.615 14.826 1.00 14.15 104 SER A N 1
ATOM 796 C CA . SER A 1 104 ? 29.764 102.357 15.835 1.00 13.44 104 SER A CA 1
ATOM 797 C C . SER A 1 104 ? 30.088 101.044 16.542 1.00 12.12 104 SER A C 1
ATOM 798 O O . SER A 1 104 ? 29.987 100.939 17.775 1.00 13.38 104 SER A O 1
ATOM 801 N N . THR A 1 105 ? 30.460 100.029 15.762 1.00 14.89 105 THR A N 1
ATOM 802 C CA . THR A 1 105 ? 30.802 98.730 16.375 1.00 18.28 105 THR A CA 1
ATOM 803 C C . THR A 1 105 ? 32.038 98.863 17.286 1.00 16.01 105 THR A C 1
ATOM 804 O O . THR A 1 105 ? 32.050 98.365 18.412 1.00 17.62 105 THR A O 1
ATOM 808 N N . GLN A 1 106 ? 33.066 99.552 16.793 1.00 16.28 106 GLN A N 1
ATOM 809 C CA . GLN A 1 106 ? 34.279 99.733 17.570 1.00 15.12 106 GLN A CA 1
ATOM 810 C C . GLN A 1 106 ? 33.992 100.467 18.868 1.00 16.11 106 GLN A C 1
ATOM 811 O O . GLN A 1 106 ? 34.503 100.092 19.934 1.00 17.93 106 GLN A O 1
ATOM 817 N N . ALA A 1 107 ? 33.140 101.492 18.807 1.00 16.76 107 ALA A N 1
ATOM 818 C CA . ALA A 1 107 ? 32.839 102.258 20.015 1.00 14.74 107 ALA A CA 1
ATOM 819 C C . ALA A 1 107 ? 31.876 101.559 20.964 1.00 15.80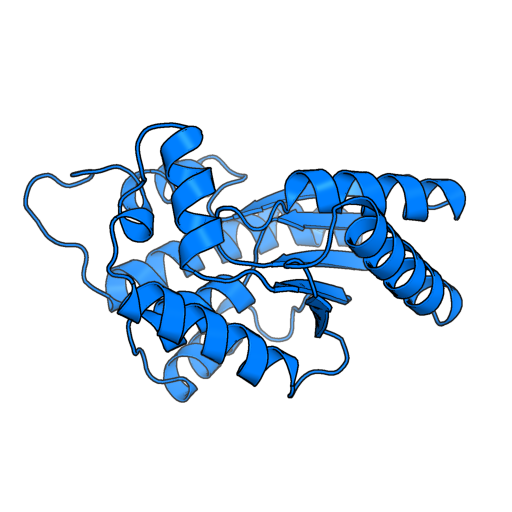 107 ALA A C 1
ATOM 820 O O . ALA A 1 107 ? 32.149 101.455 22.170 1.00 16.51 107 ALA A O 1
ATOM 822 N N . TYR A 1 108 ? 30.754 101.065 20.436 1.00 17.49 108 TYR A N 1
ATOM 823 C CA . TYR A 1 108 ? 29.768 100.397 21.302 1.00 18.02 108 TYR A CA 1
ATOM 824 C C . TYR A 1 108 ? 30.156 98.987 21.771 1.00 17.23 108 TYR A C 1
ATOM 825 O O . TYR A 1 108 ? 30.096 98.674 22.964 1.00 16.87 108 TYR A O 1
ATOM 834 N N . GLN A 1 109 ? 30.547 98.128 20.843 1.00 19.07 109 GLN A N 1
ATOM 835 C CA . GLN A 1 109 ? 30.910 96.776 21.246 1.00 20.94 109 GLN A CA 1
ATOM 836 C C . GLN A 1 109 ? 32.322 96.776 21.834 1.00 21.33 109 GLN A C 1
ATOM 837 O O . GLN A 1 109 ? 32.623 96.032 22.774 1.00 22.33 109 GLN A O 1
ATOM 843 N N . GLY A 1 110 ? 33.174 97.641 21.297 1.00 20.72 110 GLY A N 1
ATOM 844 C CA . GLY A 1 110 ? 34.520 97.742 21.814 1.00 20.92 110 GLY A CA 1
ATOM 845 C C . GLY A 1 110 ? 34.497 98.472 23.140 1.00 20.60 110 GLY A C 1
ATOM 846 O O . GLY A 1 110 ? 34.796 97.903 24.191 1.00 20.86 110 GLY A O 1
ATOM 847 N N . GLY A 1 111 ? 34.128 99.747 23.109 1.00 19.95 111 GLY A N 1
ATOM 848 C CA . GLY A 1 111 ? 34.086 100.506 24.346 1.00 18.00 111 GLY A CA 1
ATOM 849 C C . GLY A 1 111 ? 32.991 100.162 25.343 1.00 19.06 111 GLY A C 1
ATOM 850 O O . GLY A 1 111 ? 33.263 99.911 26.518 1.00 18.97 111 GLY A O 1
ATOM 851 N N . GLY A 1 112 ? 31.738 100.167 24.894 1.00 18.73 112 GLY A N 1
ATOM 852 C CA . GLY A 1 112 ? 30.660 99.874 25.811 1.00 15.39 112 GLY A CA 1
ATOM 853 C C . GLY A 1 112 ? 30.615 98.434 26.285 1.00 16.87 112 GLY A C 1
ATOM 854 O O . GLY A 1 112 ? 30.518 98.194 27.481 1.00 17.79 112 GLY A O 1
ATOM 855 N N . ARG A 1 113 ? 30.679 97.470 25.369 1.00 20.02 113 ARG A N 1
ATOM 856 C CA . ARG A 1 113 ? 30.611 96.049 25.759 1.00 21.94 113 ARG A CA 1
ATOM 857 C C . ARG A 1 113 ? 31.938 95.511 26.279 1.00 23.63 113 ARG A C 1
ATOM 858 O O . ARG A 1 113 ? 31.961 94.588 27.094 1.00 25.41 113 ARG A O 1
ATOM 866 N N . GLY A 1 114 ? 33.039 96.072 25.793 1.00 23.16 114 GLY A N 1
ATOM 867 C CA . GLY A 1 114 ? 34.333 95.626 26.255 1.00 24.79 114 GLY A CA 1
ATOM 868 C C . GLY A 1 114 ? 34.963 94.547 25.397 1.00 27.22 114 GLY A C 1
ATOM 869 O O . GLY A 1 114 ? 35.868 93.870 25.850 1.00 29.58 114 GLY A O 1
ATOM 870 N N . ILE A 1 115 ? 34.499 94.371 24.166 1.00 26.85 115 ILE A N 1
ATOM 871 C CA . ILE A 1 115 ? 35.087 93.366 23.301 1.00 28.50 115 ILE A CA 1
ATOM 872 C C . ILE A 1 115 ? 36.479 93.850 22.930 1.00 31.22 115 ILE A C 1
ATOM 873 O O . ILE A 1 115 ? 36.672 95.030 22.649 1.00 28.77 115 ILE A O 1
ATOM 878 N N . ASP A 1 116 ? 37.444 92.935 22.923 1.00 32.36 116 ASP A N 1
ATOM 879 C CA . ASP A 1 116 ? 38.827 93.275 22.610 1.00 30.54 116 ASP A CA 1
ATOM 880 C C . ASP A 1 116 ? 38.990 93.987 21.280 1.00 29.53 116 ASP A C 1
ATOM 881 O O . ASP A 1 116 ? 38.518 93.496 20.261 1.00 28.55 116 ASP A O 1
ATOM 886 N N . GLN A 1 117 ? 39.680 95.132 21.289 1.00 31.02 117 GLN A N 1
ATOM 887 C CA . GLN A 1 117 ? 39.916 95.913 20.067 1.00 32.47 117 GLN A CA 1
ATOM 888 C C . GLN A 1 117 ? 40.606 95.131 18.979 1.00 35.39 117 GLN A C 1
ATOM 889 O O . GLN A 1 117 ? 40.327 95.330 17.796 1.00 38.56 117 GLN A O 1
ATOM 895 N N . HIS A 1 118 ? 41.543 94.271 19.372 1.00 36.92 118 HIS A N 1
ATOM 896 C CA . HIS A 1 118 ? 42.269 93.444 18.414 1.00 36.36 118 HIS A CA 1
ATOM 897 C C . HIS A 1 118 ? 41.270 92.560 17.678 1.00 35.39 118 HIS A C 1
ATOM 898 O O . HIS A 1 118 ? 41.295 92.451 16.451 1.00 37.46 118 HIS A O 1
ATOM 900 N N . MET A 1 119 ? 40.393 91.922 18.442 1.00 33.08 119 MET A N 1
ATOM 901 C CA . MET A 1 119 ? 39.384 91.047 17.879 1.00 30.92 119 MET A CA 1
ATOM 902 C C . MET A 1 119 ? 38.485 91.821 16.913 1.00 31.10 119 MET A C 1
ATOM 903 O O . MET A 1 119 ? 38.193 91.357 15.801 1.00 30.96 119 MET A O 1
ATOM 908 N N . LEU A 1 120 ? 38.046 93.009 17.331 1.00 30.27 120 LEU A N 1
ATOM 909 C CA . LEU A 1 120 ? 37.171 93.826 16.485 1.00 28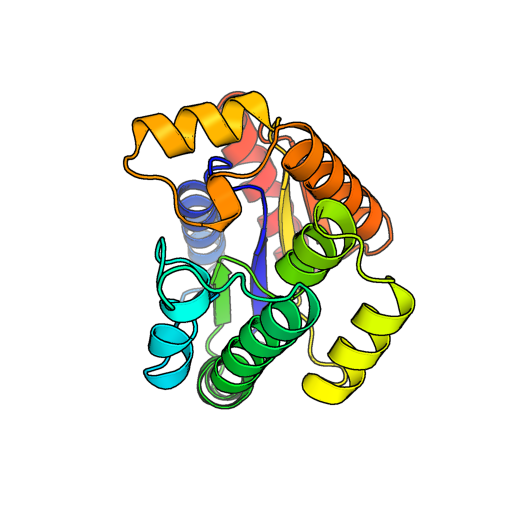.93 120 LEU A CA 1
ATOM 910 C C . LEU A 1 120 ? 37.868 94.179 15.178 1.00 28.46 120 LEU A C 1
ATOM 911 O O . LEU A 1 120 ? 37.258 94.193 14.100 1.00 26.33 120 LEU A O 1
ATOM 916 N N . ALA A 1 121 ? 39.165 94.445 15.281 1.00 32.09 121 ALA A N 1
ATOM 917 C CA . ALA A 1 121 ? 39.964 94.802 14.119 1.00 32.20 121 ALA A CA 1
ATOM 918 C C . ALA A 1 121 ? 40.062 93.654 13.155 1.00 31.83 121 ALA A C 1
ATOM 919 O O . ALA A 1 121 ? 39.896 93.817 11.945 1.00 33.52 121 ALA A O 1
ATOM 921 N N . THR A 1 122 ? 40.327 92.468 13.668 1.00 32.37 122 THR A N 1
ATOM 922 C CA . THR A 1 122 ? 40.435 91.350 12.756 1.00 33.18 122 THR A CA 1
ATOM 923 C C . THR A 1 122 ? 39.079 91.048 12.111 1.00 30.26 122 THR A C 1
ATOM 924 O O . THR A 1 122 ? 39.011 90.683 10.937 1.00 30.31 122 THR A O 1
ATOM 928 N N . LEU A 1 123 ? 37.995 91.220 12.864 1.00 29.34 123 LEU A N 1
ATOM 929 C CA . LEU A 1 123 ? 36.664 90.989 12.301 1.00 26.74 123 LEU A CA 1
ATOM 930 C C . LEU A 1 123 ? 36.433 91.985 11.172 1.00 27.07 123 LEU A C 1
ATOM 931 O O . LEU A 1 123 ? 36.012 91.615 10.072 1.00 29.77 123 LEU A O 1
ATOM 936 N N . ARG A 1 124 ? 36.707 93.258 11.437 1.00 27.40 124 ARG A N 1
ATOM 937 C CA . ARG A 1 124 ? 36.488 94.256 10.406 1.00 26.98 124 ARG A CA 1
ATOM 938 C C . ARG A 1 124 ? 37.244 93.895 9.154 1.00 25.63 124 ARG A C 1
ATOM 939 O O . ARG A 1 124 ? 36.709 93.945 8.055 1.00 23.95 124 ARG A O 1
ATOM 947 N N . ASP A 1 125 ? 38.496 93.496 9.314 1.00 29.22 125 ASP A N 1
ATOM 948 C CA . ASP A 1 125 ? 39.305 93.168 8.147 1.00 31.18 125 ASP A CA 1
ATOM 949 C C . ASP A 1 125 ? 38.803 91.934 7.430 1.00 27.48 125 ASP A C 1
ATOM 950 O O . ASP A 1 125 ? 38.762 91.891 6.201 1.00 26.48 125 ASP A O 1
ATOM 955 N N . ALA A 1 126 ? 38.402 90.936 8.204 1.00 27.67 126 ALA A N 1
ATOM 956 C CA . ALA A 1 126 ? 37.888 89.688 7.648 1.00 25.65 126 ALA A CA 1
ATOM 957 C C . ALA A 1 126 ? 36.596 89.903 6.888 1.00 25.09 126 ALA A C 1
ATOM 958 O O . ALA A 1 126 ? 36.374 89.335 5.826 1.00 25.88 126 ALA A O 1
ATOM 960 N N . VAL A 1 127 ? 35.743 90.748 7.444 1.00 25.48 127 VAL A N 1
ATOM 961 C CA . VAL A 1 127 ? 34.441 91.017 6.859 1.00 25.27 127 VAL A CA 1
ATOM 962 C C . VAL A 1 127 ? 34.414 92.082 5.757 1.00 23.93 127 VAL A C 1
ATOM 963 O O . VAL A 1 127 ? 33.797 91.875 4.719 1.00 24.06 127 VAL A O 1
ATOM 967 N N . LEU A 1 128 ? 35.083 93.215 5.985 1.00 23.96 128 LEU A N 1
ATOM 968 C CA . LEU A 1 128 ? 35.074 94.335 5.040 1.00 22.99 128 LEU A CA 1
ATOM 969 C C . LEU A 1 128 ? 36.357 94.580 4.269 1.00 24.24 128 LEU A C 1
ATOM 970 O O . LEU A 1 128 ? 36.388 95.354 3.304 1.00 22.78 128 LEU A O 1
ATOM 975 N N . GLY A 1 129 ? 37.422 93.923 4.696 1.00 24.21 129 GLY A N 1
ATOM 976 C CA . GLY A 1 129 ? 38.678 94.118 4.023 1.00 24.89 129 GLY A CA 1
ATOM 977 C C . GLY A 1 129 ? 39.154 95.530 4.287 1.00 22.34 129 GLY A C 1
ATOM 978 O O . GLY A 1 129 ? 39.123 96.027 5.411 1.00 20.90 129 GLY A O 1
ATOM 979 N N . ASP A 1 130 ? 39.566 96.188 3.223 1.00 25.16 130 ASP A N 1
ATOM 980 C CA . ASP A 1 130 ? 40.072 97.539 3.335 1.00 31.17 130 ASP A CA 1
ATOM 981 C C . ASP A 1 130 ? 39.037 98.621 3.039 1.00 30.66 130 ASP A C 1
ATOM 982 O O . ASP A 1 130 ? 39.395 99.800 2.976 1.00 32.08 130 ASP A O 1
ATOM 987 N N . PHE A 1 131 ? 37.775 98.243 2.835 1.00 27.94 131 PHE A N 1
ATOM 988 C CA . PHE A 1 131 ? 36.735 99.235 2.560 1.00 24.19 131 PHE A CA 1
ATOM 989 C C . PHE A 1 131 ? 36.574 100.129 3.790 1.00 23.65 131 PHE A C 1
ATOM 990 O O . PHE A 1 131 ? 36.439 99.640 4.924 1.00 23.35 131 PHE A O 1
ATOM 998 N N . ARG A 1 132 ? 36.625 101.443 3.582 1.00 21.75 132 ARG A N 1
ATOM 999 C CA . ARG A 1 132 ? 36.439 102.369 4.689 1.00 21.89 132 ARG A CA 1
ATOM 1000 C C . ARG A 1 132 ? 35.751 103.633 4.168 1.00 21.35 132 ARG A C 1
ATOM 1001 O O . ARG A 1 132 ? 35.755 103.892 2.963 1.00 17.88 132 ARG A O 1
ATOM 1009 N N . PRO A 1 133 ? 35.102 104.400 5.067 1.00 21.03 133 PRO A N 1
ATOM 1010 C CA . PRO A 1 133 ? 34.439 105.637 4.653 1.00 21.41 133 PRO A CA 1
ATOM 1011 C C . PRO A 1 133 ? 35.574 106.631 4.351 1.00 23.89 133 PRO A C 1
ATOM 1012 O O . PRO A 1 133 ? 36.628 106.603 5.001 1.00 24.01 133 PRO A O 1
ATOM 1016 N N . ASP A 1 134 ? 35.366 107.504 3.374 1.00 24.70 134 ASP A N 1
ATOM 1017 C CA . ASP A 1 134 ? 36.368 108.494 3.006 1.00 22.58 134 ASP A CA 1
ATOM 1018 C C . ASP A 1 134 ? 36.403 109.646 3.993 1.00 22.55 134 ASP A C 1
ATOM 1019 O O . ASP A 1 134 ? 37.412 110.328 4.117 1.00 23.25 134 ASP A O 1
ATOM 1024 N N . LEU A 1 135 ? 35.299 109.871 4.697 1.00 19.11 135 LEU A N 1
ATOM 1025 C CA . LEU A 1 135 ? 35.258 110.927 5.697 1.00 19.35 135 LEU A CA 1
ATOM 1026 C C . LEU A 1 135 ? 34.289 110.479 6.746 1.00 19.76 135 LEU A C 1
ATOM 1027 O O . LEU A 1 135 ? 33.248 109.922 6.424 1.00 22.44 135 LEU A O 1
ATOM 1032 N N . THR A 1 136 ? 34.629 110.700 8.002 1.00 18.27 136 THR A N 1
ATOM 1033 C CA . THR A 1 136 ? 33.726 110.348 9.072 1.00 18.82 136 THR A CA 1
ATOM 1034 C C . THR A 1 136 ? 33.629 111.577 9.956 1.00 20.07 136 THR A C 1
ATOM 1035 O O . THR A 1 136 ? 34.636 112.230 10.240 1.00 19.18 136 THR A O 1
ATOM 1039 N N . LEU A 1 137 ? 32.399 111.903 10.343 1.00 19.77 137 LEU A N 1
ATOM 1040 C CA . LEU A 1 137 ? 32.117 113.021 11.223 1.00 20.26 137 LEU A CA 1
ATOM 1041 C C . LEU A 1 137 ? 31.566 112.461 12.529 1.00 21.52 137 LEU A C 1
ATOM 1042 O O . LEU A 1 137 ? 30.403 112.024 12.612 1.00 22.08 137 LEU A O 1
ATOM 1047 N N . TYR A 1 138 ? 32.410 112.443 13.551 1.00 19.12 138 TYR A N 1
ATOM 1048 C CA . TYR A 1 138 ? 31.969 111.954 14.834 1.00 19.68 138 TYR A CA 1
ATOM 1049 C C . TYR A 1 138 ? 31.440 113.136 15.650 1.00 22.02 138 TYR A C 1
ATOM 1050 O O . TYR A 1 138 ? 32.198 114.050 16.027 1.00 20.93 138 TYR A O 1
ATOM 1059 N N . LEU A 1 139 ? 30.132 113.125 15.912 1.00 20.19 139 LEU A N 1
ATOM 1060 C CA . LEU A 1 139 ? 29.512 114.196 16.681 1.00 19.98 139 LEU A CA 1
ATOM 1061 C C . LEU A 1 139 ? 29.565 113.890 18.165 1.00 21.68 139 LEU A C 1
ATOM 1062 O O . LEU A 1 139 ? 28.797 113.049 18.658 1.00 20.46 139 LEU A O 1
ATOM 1067 N N . ASP A 1 140 ? 30.461 114.575 18.883 1.00 19.86 140 ASP A N 1
ATOM 1068 C CA . ASP A 1 140 ? 30.628 114.348 20.318 1.00 21.54 140 ASP A CA 1
ATOM 1069 C C . ASP A 1 140 ? 29.585 115.056 21.201 1.00 22.72 140 ASP A C 1
ATOM 1070 O O . ASP A 1 140 ? 29.419 116.281 21.166 1.00 22.94 140 ASP A O 1
ATOM 1075 N N . VAL A 1 141 ? 28.889 114.264 22.007 1.00 20.15 141 VAL A N 1
ATOM 1076 C CA . VAL A 1 141 ? 27.868 114.791 22.879 1.00 20.25 141 VAL A CA 1
ATOM 1077 C C . VAL A 1 141 ? 28.032 114.050 24.206 1.00 21.21 141 VAL A C 1
ATOM 1078 O O . VAL A 1 141 ? 28.517 112.918 24.227 1.00 22.35 141 VAL A O 1
ATOM 1082 N N . THR A 1 142 ? 27.668 114.677 25.318 1.00 19.23 142 THR A N 1
ATOM 1083 C CA . THR A 1 142 ? 27.788 113.988 26.594 1.00 21.87 142 THR A CA 1
ATOM 1084 C C . THR A 1 142 ? 26.721 112.909 26.690 1.00 22.95 142 THR A C 1
ATOM 1085 O O . THR A 1 142 ? 25.640 113.024 26.102 1.00 22.33 142 THR A O 1
ATOM 1089 N N . PRO A 1 143 ? 27.026 111.830 27.419 1.00 24.07 143 PRO A N 1
ATOM 1090 C CA . PRO A 1 143 ? 26.079 110.719 27.590 1.00 24.16 143 PRO A CA 1
ATOM 1091 C C . PRO A 1 143 ? 24.722 111.152 28.166 1.00 24.22 143 PRO A C 1
ATOM 1092 O O . PRO A 1 143 ? 23.668 110.667 27.736 1.00 22.73 143 PRO A O 1
ATOM 1096 N N . GLU A 1 144 ? 24.760 112.059 29.136 1.00 22.66 144 GLU A N 1
ATOM 1097 C CA . GLU A 1 144 ? 23.541 112.531 29.786 1.00 22.58 144 GLU A CA 1
ATOM 1098 C C . GLU A 1 144 ? 22.637 113.284 28.815 1.00 22.23 144 GLU A C 1
ATOM 1099 O O . GLU A 1 144 ? 21.420 113.119 28.847 1.00 23.59 144 GLU A O 1
ATOM 1105 N N . VAL A 1 145 ? 23.226 114.097 27.944 1.00 21.55 145 VAL A N 1
ATOM 1106 C CA . VAL A 1 145 ? 22.443 114.846 26.981 1.00 22.00 145 VAL A CA 1
ATOM 1107 C C . VAL A 1 145 ? 21.921 113.919 25.889 1.00 24.65 145 VAL A C 1
ATOM 1108 O O . VAL A 1 145 ? 20.784 114.084 25.435 1.00 24.76 145 VAL A O 1
ATOM 1112 N N . GLY A 1 146 ? 22.732 112.947 25.462 1.00 21.88 146 GLY A N 1
ATOM 1113 C CA . GLY A 1 146 ? 22.263 112.025 24.437 1.00 20.30 146 GLY A CA 1
ATOM 1114 C C . GLY A 1 146 ? 21.065 111.229 24.951 1.00 18.99 146 GLY A C 1
ATOM 1115 O O . GLY A 1 146 ? 20.051 111.103 24.263 1.00 18.78 146 GLY A O 1
ATOM 1116 N N . LEU A 1 147 ? 21.176 110.702 26.170 1.00 18.31 147 LEU A N 1
ATOM 1117 C CA . LEU A 1 147 ? 20.098 109.922 26.776 1.00 19.59 147 LEU A CA 1
ATOM 1118 C C . LEU A 1 147 ? 18.848 110.762 27.012 1.00 22.29 147 LEU A C 1
ATOM 1119 O O . LEU A 1 147 ? 17.735 110.306 26.773 1.00 22.64 147 LEU A O 1
ATOM 1124 N N . LYS A 1 148 ? 19.019 111.978 27.514 1.00 22.09 148 LYS A N 1
ATOM 1125 C CA . LYS A 1 148 ? 17.872 112.859 27.732 1.00 23.99 148 LYS A CA 1
ATOM 1126 C C . LYS A 1 148 ? 17.069 113.002 26.436 1.00 22.48 148 LYS A C 1
ATOM 1127 O O . LYS A 1 148 ? 15.843 112.899 26.429 1.00 23.08 148 LYS A O 1
ATOM 1133 N N . ARG A 1 149 ? 17.771 113.232 25.333 1.00 21.09 149 ARG A N 1
ATOM 1134 C CA . ARG A 1 149 ? 17.130 113.386 24.042 1.00 19.83 149 ARG A CA 1
ATOM 1135 C C . ARG A 1 149 ? 16.462 112.095 23.552 1.00 24.13 149 ARG A C 1
ATOM 1136 O O . ARG A 1 149 ? 15.359 112.135 22.972 1.00 25.40 149 ARG A O 1
ATOM 1144 N N . ALA A 1 150 ? 17.124 110.954 23.762 1.00 23.64 150 ALA A N 1
ATOM 1145 C CA . ALA A 1 150 ? 16.560 109.669 23.348 1.00 23.67 150 ALA A CA 1
ATOM 1146 C C . ALA A 1 150 ? 15.237 109.429 24.099 1.00 22.58 150 ALA A C 1
ATOM 1147 O O . ALA A 1 150 ? 14.247 109.004 23.508 1.00 22.19 150 ALA A O 1
ATOM 1149 N N . ARG A 1 151 ? 15.227 109.705 25.400 1.00 21.76 151 ARG A N 1
ATOM 1150 C CA . ARG A 1 151 ? 14.028 109.501 26.203 1.00 23.59 151 ARG A CA 1
ATOM 1151 C C . ARG A 1 151 ? 12.911 110.463 25.821 1.00 25.65 151 ARG A C 1
ATOM 1152 O O . ARG A 1 151 ? 11.732 110.103 25.856 1.00 25.22 151 ARG A O 1
ATOM 1160 N N . ALA A 1 152 ? 13.273 111.691 25.472 1.00 24.53 152 ALA A N 1
ATOM 1161 C CA . ALA A 1 152 ? 12.266 112.668 25.095 1.00 24.80 152 ALA A CA 1
ATOM 1162 C C . ALA A 1 152 ? 11.631 112.211 23.790 1.00 25.25 152 ALA A C 1
ATOM 1163 O O . ALA A 1 152 ? 10.473 112.513 23.511 1.00 26.13 152 ALA A O 1
ATOM 1165 N N . ARG A 1 153 ? 12.392 111.473 22.990 1.00 25.12 153 ARG A N 1
ATOM 1166 C CA . ARG A 1 153 ? 11.903 110.990 21.703 1.00 25.43 153 ARG A CA 1
ATOM 1167 C C . ARG A 1 153 ? 10.890 109.854 21.784 1.00 27.18 153 ARG A C 1
ATOM 1168 O O . ARG A 1 153 ? 9.974 109.780 20.969 1.00 27.90 153 ARG A O 1
ATOM 1176 N N . GLY A 1 154 ? 11.074 108.963 22.756 1.00 27.53 154 GLY A N 1
ATOM 1177 C CA . GLY A 1 154 ? 10.184 107.825 22.916 1.00 26.93 154 GLY A CA 1
ATOM 1178 C C . GLY A 1 154 ? 10.818 106.647 23.648 1.00 27.14 154 GLY A C 1
ATOM 1179 O O . GLY A 1 154 ? 11.741 106.816 24.445 1.00 26.22 154 GLY A O 1
ATOM 1180 N N . GLU A 1 155 ? 10.312 105.447 23.381 1.00 27.50 155 GLU A N 1
ATOM 1181 C CA . GLU A 1 155 ? 10.813 104.227 24.016 1.00 29.26 155 GLU A CA 1
ATOM 1182 C C . GLU A 1 155 ? 12.266 104.007 23.631 1.00 24.77 155 GLU A C 1
ATOM 1183 O O . GLU A 1 155 ? 12.644 104.248 22.493 1.00 23.93 155 GLU A O 1
ATOM 1189 N N . LEU A 1 156 ? 13.069 103.521 24.571 1.00 23.55 156 LEU A N 1
ATOM 1190 C CA . LEU A 1 156 ? 14.487 103.287 24.305 1.00 22.34 156 LEU A CA 1
ATOM 1191 C C . LEU A 1 156 ? 14.723 101.882 23.764 1.00 22.28 156 LEU A C 1
ATOM 1192 O O . LEU A 1 156 ? 14.143 100.927 24.270 1.00 25.28 156 LEU A O 1
ATOM 1197 N N . ASP A 1 157 ? 15.557 101.745 22.739 1.00 21.30 157 ASP A N 1
ATOM 1198 C CA . ASP A 1 157 ? 15.850 100.423 22.208 1.00 20.14 157 ASP A CA 1
ATOM 1199 C C . ASP A 1 157 ? 16.669 99.653 23.243 1.00 20.79 157 ASP A C 1
ATOM 1200 O O . ASP A 1 157 ? 17.005 100.196 24.305 1.00 19.13 157 ASP A O 1
ATOM 1205 N N . ARG A 1 158 ? 16.979 98.391 22.947 1.00 20.19 158 ARG A N 1
ATOM 1206 C CA . ARG A 1 158 ? 17.705 97.544 23.893 1.00 19.22 158 ARG A CA 1
ATOM 1207 C C . ARG A 1 158 ? 19.042 98.132 24.330 1.00 19.11 158 ARG A C 1
ATOM 1208 O O . ARG A 1 158 ? 19.404 98.084 25.504 1.00 21.15 158 ARG A O 1
ATOM 1216 N N . ILE A 1 159 ? 19.782 98.683 23.384 1.00 19.08 159 ILE A N 1
ATOM 1217 C CA . ILE A 1 159 ? 21.077 99.240 23.707 1.00 19.36 159 ILE A CA 1
ATOM 1218 C C . ILE A 1 159 ? 20.983 100.570 24.444 1.00 20.10 159 ILE A C 1
ATOM 1219 O O . ILE A 1 159 ? 21.733 100.801 25.395 1.00 21.09 159 ILE A O 1
ATOM 1224 N N . GLU A 1 160 ? 20.042 101.429 24.052 1.00 20.70 160 GLU A N 1
ATOM 1225 C CA . GLU A 1 160 ? 19.897 102.730 24.718 1.00 20.34 160 GLU A CA 1
ATOM 1226 C C . GLU A 1 160 ? 19.440 102.615 26.184 1.00 21.16 160 GLU A C 1
ATOM 1227 O O . GLU A 1 160 ? 19.489 103.584 26.964 1.00 19.56 160 GLU A O 1
ATOM 1233 N N . GLN A 1 161 ? 19.009 101.422 26.572 1.00 20.33 161 GLN A N 1
ATOM 1234 C CA . GLN A 1 161 ? 18.592 101.200 27.952 1.00 19.50 161 GLN A CA 1
ATOM 1235 C C . GLN A 1 161 ? 19.820 100.906 28.830 1.00 19.89 161 GLN A C 1
ATOM 1236 O O . GLN A 1 161 ? 19.687 100.596 30.018 1.00 19.76 161 GLN A O 1
ATOM 1242 N N . GLU A 1 162 ? 21.017 101.004 28.248 1.00 20.28 162 GLU A N 1
ATOM 1243 C CA . GLU A 1 162 ? 22.253 100.717 28.986 1.00 19.78 162 GLU A CA 1
ATOM 1244 C C . GLU A 1 162 ? 22.569 101.731 30.085 1.00 21.60 162 GLU A C 1
ATOM 1245 O O . GLU A 1 162 ? 21.890 102.744 30.212 1.00 23.00 162 GLU A O 1
ATOM 1251 N N . SER A 1 163 ? 23.595 101.462 30.885 1.00 21.15 163 SER A N 1
ATOM 1252 C CA . SER A 1 163 ? 23.962 102.371 31.972 1.00 22.13 163 SER A CA 1
ATOM 1253 C C . SER A 1 163 ? 24.734 103.597 31.497 1.00 21.06 163 SER A C 1
ATOM 1254 O O . SER A 1 163 ? 25.158 103.664 30.346 1.00 17.81 163 SER A O 1
ATOM 1257 N N . PHE A 1 164 ? 24.912 104.565 32.397 1.00 22.40 164 PHE A N 1
ATOM 1258 C CA . PHE A 1 164 ? 25.653 105.765 32.053 1.00 25.26 164 PHE A CA 1
ATOM 1259 C C . PHE A 1 164 ? 27.087 105.355 31.763 1.00 24.76 164 PHE A C 1
ATOM 1260 O O . PHE A 1 164 ? 27.714 105.856 30.826 1.00 23.84 164 PHE A O 1
ATOM 1268 N N . ASP A 1 165 ? 27.605 104.441 32.578 1.00 24.82 165 ASP A N 1
ATOM 1269 C CA . ASP A 1 165 ? 28.966 103.972 32.390 1.00 25.20 165 ASP A CA 1
ATOM 1270 C C . ASP A 1 165 ? 29.151 103.340 31.020 1.00 25.14 165 ASP A C 1
ATOM 1271 O O . ASP A 1 165 ? 30.239 103.438 30.431 1.00 25.76 165 ASP A O 1
ATOM 1276 N N . PHE A 1 166 ? 28.097 102.702 30.504 1.00 21.20 166 PHE A N 1
ATOM 1277 C CA . PHE A 1 166 ? 28.169 102.083 29.181 1.00 19.68 166 PHE A CA 1
ATOM 1278 C C . PHE A 1 166 ? 28.345 103.161 28.114 1.00 18.84 166 PHE A C 1
ATOM 1279 O O . PHE A 1 166 ? 29.170 103.028 27.205 1.00 19.14 166 PHE A O 1
ATOM 1287 N N . PHE A 1 167 ? 27.571 104.237 28.221 1.00 20.91 167 PHE A N 1
ATOM 1288 C CA . PHE A 1 167 ? 27.649 105.324 27.239 1.00 19.03 167 PHE A CA 1
ATOM 1289 C C . PHE A 1 167 ? 28.941 106.119 27.401 1.00 17.95 167 PHE A C 1
ATOM 1290 O O . PHE A 1 167 ? 29.511 106.602 26.421 1.00 17.48 167 PHE A O 1
ATOM 1298 N N . ASN A 1 168 ? 29.363 106.264 28.651 1.00 17.35 168 ASN A N 1
ATOM 1299 C CA . ASN A 1 168 ? 30.587 106.969 29.008 1.00 21.18 168 ASN A CA 1
ATOM 1300 C C . ASN A 1 168 ? 31.760 106.247 28.307 1.00 21.22 168 ASN A C 1
ATOM 1301 O O . ASN A 1 168 ? 32.556 106.879 27.591 1.00 20.09 168 ASN A O 1
ATOM 1306 N N . ARG A 1 169 ? 31.838 104.920 28.478 1.00 19.34 169 ARG A N 1
ATOM 1307 C CA . ARG A 1 169 ? 32.897 104.120 27.845 1.00 17.83 169 ARG A CA 1
ATOM 1308 C C . ARG A 1 169 ? 32.815 104.185 26.334 1.00 17.34 169 ARG A C 1
ATOM 1309 O O . ARG A 1 169 ? 33.836 104.257 25.641 1.00 17.80 169 ARG A O 1
ATOM 1317 N N . THR A 1 170 ? 31.591 104.183 25.812 1.00 16.58 170 THR A N 1
ATOM 1318 C CA . THR A 1 170 ? 31.383 104.233 24.365 1.00 16.15 170 THR A CA 1
ATOM 1319 C C . THR A 1 170 ? 31.847 105.553 23.779 1.00 16.73 170 THR A C 1
ATOM 1320 O O . THR A 1 170 ? 32.477 105.576 22.730 1.00 18.35 170 THR A O 1
ATOM 1324 N N . ARG A 1 171 ? 31.521 106.648 24.459 1.00 18.00 171 ARG A N 1
ATOM 1325 C CA . ARG A 1 171 ? 31.933 107.983 24.022 1.00 17.95 171 ARG A CA 1
ATOM 1326 C C . ARG A 1 171 ? 33.465 108.081 23.948 1.00 15.63 171 ARG A C 1
ATOM 1327 O O . ARG A 1 171 ? 34.040 108.501 22.931 1.00 16.32 171 ARG A O 1
ATOM 1335 N N . ALA A 1 172 ? 34.105 107.700 25.053 1.00 18.94 172 ALA A N 1
ATOM 1336 C CA . ALA A 1 172 ? 35.566 107.725 25.174 1.00 17.98 172 ALA A CA 1
ATOM 1337 C C . ALA A 1 172 ? 36.224 106.953 24.035 1.00 19.51 172 ALA A C 1
ATOM 1338 O O . ALA A 1 172 ? 37.143 107.455 23.394 1.00 19.38 172 ALA A O 1
ATOM 1340 N N . ARG A 1 173 ? 35.746 105.743 23.751 1.00 19.83 173 ARG A N 1
ATOM 1341 C CA . ARG A 1 173 ? 36.333 104.975 22.655 1.00 19.66 173 ARG A CA 1
ATOM 1342 C C . ARG A 1 173 ? 36.106 105.659 21.298 1.00 19.49 173 ARG A C 1
ATOM 1343 O O . ARG A 1 173 ? 36.935 105.558 20.381 1.00 19.22 173 ARG A O 1
ATOM 1351 N N . TYR A 1 174 ? 34.992 106.364 21.151 1.00 19.62 174 TYR A N 1
ATOM 1352 C CA . TYR A 1 174 ? 34.741 107.061 19.894 1.00 18.55 174 TYR A CA 1
ATOM 1353 C C . TYR A 1 174 ? 35.892 108.071 19.720 1.00 19.60 174 TYR A C 1
ATOM 1354 O O . TYR A 1 174 ? 36.514 108.149 18.660 1.00 19.66 174 TYR A O 1
ATOM 1363 N N . LEU A 1 175 ? 36.150 108.857 20.764 1.00 19.82 175 LEU A N 1
ATOM 1364 C CA . LEU A 1 175 ? 37.210 109.867 20.720 1.00 21.99 175 LEU A CA 1
ATOM 1365 C C . LEU A 1 175 ? 38.572 109.227 20.507 1.00 21.92 175 LEU A C 1
ATOM 1366 O O . LEU A 1 175 ? 39.348 109.654 19.655 1.00 21.94 175 LEU A O 1
ATOM 1371 N N . GLU A 1 176 ? 38.843 108.183 21.273 1.00 22.57 176 GLU A N 1
ATOM 1372 C CA . GLU A 1 176 ? 40.100 107.476 21.160 1.00 24.23 176 GLU A CA 1
ATOM 1373 C C . GLU A 1 176 ? 40.352 106.999 19.733 1.00 24.95 176 GLU A C 1
ATOM 1374 O O . GLU A 1 176 ? 41.437 107.191 19.188 1.00 26.38 176 GLU A O 1
ATOM 1380 N N . LEU A 1 177 ? 39.352 106.402 19.102 1.00 22.20 177 LEU A N 1
ATOM 1381 C CA . LEU A 1 177 ? 39.528 105.917 17.740 1.00 21.74 177 LEU A CA 1
ATOM 1382 C C . LEU A 1 177 ? 39.639 107.053 16.745 1.00 20.35 177 LEU A C 1
ATOM 1383 O O . LEU A 1 177 ? 40.315 106.940 15.731 1.00 17.94 177 LEU A O 1
ATOM 1388 N N . ALA A 1 178 ? 38.958 108.153 17.034 1.00 20.99 178 ALA A N 1
ATOM 1389 C CA . ALA A 1 178 ? 38.980 109.297 16.143 1.00 20.98 178 ALA A CA 1
ATOM 1390 C C . ALA A 1 178 ? 40.375 109.913 16.178 1.00 20.86 178 ALA A C 1
ATOM 1391 O O . ALA A 1 178 ? 40.883 110.360 15.156 1.00 23.52 178 ALA A O 1
ATOM 1393 N N . ALA A 1 179 ? 40.993 109.911 17.353 1.00 21.85 179 ALA A N 1
ATOM 1394 C CA . ALA A 1 179 ? 42.332 110.477 17.541 1.00 22.86 179 ALA A CA 1
ATOM 1395 C C . ALA A 1 179 ? 43.418 109.763 16.736 1.00 25.35 179 ALA A C 1
ATOM 1396 O O . ALA A 1 179 ? 44.476 110.336 16.467 1.00 25.74 179 ALA A O 1
ATOM 1398 N N A GLN A 1 180 ? 43.160 108.525 16.333 0.50 24.87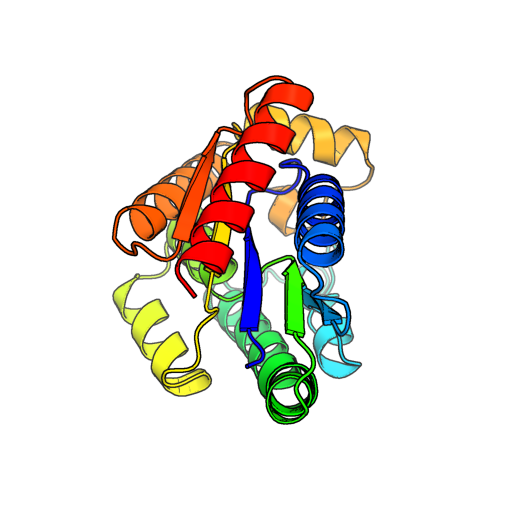 180 GLN A N 1
ATOM 1399 N N B GLN A 1 180 ? 43.138 108.512 16.363 0.50 25.01 180 GLN A N 1
ATOM 1400 C CA A GLN A 1 180 ? 44.148 107.774 15.569 0.50 24.94 180 GLN A CA 1
ATOM 1401 C CA B GLN A 1 180 ? 44.061 107.667 15.601 0.50 25.34 180 GLN A CA 1
ATOM 1402 C C A GLN A 1 180 ? 43.908 107.786 14.063 0.50 26.16 180 GLN A C 1
ATOM 1403 C C B GLN A 1 180 ? 43.858 107.715 14.085 0.50 26.26 180 GLN A C 1
ATOM 1404 O O A GLN A 1 180 ? 44.724 107.268 13.299 0.50 26.46 180 GLN A O 1
ATOM 1405 O O B GLN A 1 180 ? 44.659 107.155 13.336 0.50 26.61 180 GLN A O 1
ATOM 1416 N N . ASP A 1 181 ? 42.796 108.371 13.622 1.00 25.79 181 ASP A N 1
ATOM 1417 C CA . ASP A 1 181 ? 42.513 108.426 12.189 1.00 24.17 181 ASP A CA 1
ATOM 1418 C C . ASP A 1 181 ? 42.228 109.852 11.785 1.00 27.41 181 ASP A C 1
ATOM 1419 O O . ASP A 1 181 ? 41.291 110.475 12.286 1.00 27.93 181 ASP A O 1
ATOM 1424 N N . LYS A 1 182 ? 43.038 110.388 10.884 1.00 27.57 182 LYS A N 1
ATOM 1425 C CA . LYS A 1 182 ? 42.839 111.770 10.474 1.00 30.31 182 LYS A CA 1
ATOM 1426 C C . LYS A 1 182 ? 41.599 112.000 9.590 1.00 28.92 182 LYS A C 1
ATOM 1427 O O . LYS A 1 182 ? 41.182 113.137 9.406 1.00 28.74 182 LYS A O 1
ATOM 1433 N N . SER A 1 183 ? 41.001 110.927 9.064 1.00 28.76 183 SER A N 1
ATOM 1434 C CA . SER A 1 183 ? 39.820 111.050 8.210 1.00 25.53 183 SER A CA 1
ATOM 1435 C C . SER A 1 183 ? 38.541 110.993 9.040 1.00 23.19 183 SER A C 1
ATOM 1436 O O . SER A 1 183 ? 37.433 111.077 8.518 1.00 23.25 183 SER A O 1
ATOM 1439 N N . ILE A 1 184 ? 38.708 110.843 10.340 1.00 20.67 184 ILE A N 1
ATOM 1440 C CA . ILE A 1 184 ? 37.588 110.806 11.245 1.00 20.61 184 ILE A CA 1
ATOM 1441 C C . ILE A 1 184 ? 37.700 112.090 12.056 1.00 22.07 184 ILE A C 1
ATOM 1442 O O . ILE A 1 184 ? 38.578 112.211 12.899 1.00 21.49 184 ILE A O 1
ATOM 1447 N N . HIS A 1 185 ? 36.815 113.048 11.814 1.00 20.90 185 HIS A N 1
ATOM 1448 C CA . HIS A 1 185 ? 36.872 114.305 12.539 1.00 20.86 185 HIS A CA 1
ATOM 1449 C C . HIS A 1 185 ? 36.003 114.378 13.769 1.00 22.92 185 HIS A C 1
ATOM 1450 O O . HIS A 1 185 ? 34.832 113.992 13.733 1.00 25.37 185 HIS A O 1
ATOM 1457 N N . THR A 1 186 ? 36.564 114.868 14.867 1.00 20.05 186 THR A N 1
ATOM 1458 C CA . THR A 1 186 ? 35.796 114.969 16.094 1.00 21.78 186 THR A CA 1
ATOM 1459 C C . THR A 1 186 ? 35.129 116.329 16.190 1.00 26.88 186 THR A C 1
ATOM 1460 O O . THR A 1 186 ? 35.798 117.336 16.439 1.00 27.97 186 THR A O 1
ATOM 1464 N N . ILE A 1 187 ? 33.809 116.356 15.989 1.00 26.74 187 ILE A N 1
ATOM 1465 C CA . ILE A 1 187 ? 33.035 117.593 16.031 1.00 25.46 187 ILE A CA 1
ATOM 1466 C C . ILE A 1 187 ? 32.450 117.807 17.418 1.00 28.06 187 ILE A C 1
ATOM 1467 O O . ILE A 1 187 ? 31.808 116.898 17.972 1.00 27.28 187 ILE A O 1
ATOM 1472 N N . ASP A 1 188 ? 32.680 118.987 17.997 1.00 26.79 188 ASP A N 1
ATOM 1473 C CA . ASP A 1 188 ? 32.130 119.281 19.318 1.00 26.85 188 ASP A CA 1
ATOM 1474 C C . ASP A 1 188 ? 30.627 119.534 19.188 1.00 27.11 188 ASP A C 1
ATOM 1475 O O . ASP A 1 188 ? 30.208 120.613 18.775 1.00 26.47 188 ASP A O 1
ATOM 1480 N N . ALA A 1 189 ? 29.811 118.544 19.538 1.00 24.43 189 ALA A N 1
ATOM 1481 C CA . ALA A 1 189 ? 28.373 118.719 19.420 1.00 22.48 189 ALA A CA 1
ATOM 1482 C C . ALA A 1 189 ? 27.702 118.993 20.752 1.00 22.21 189 ALA A C 1
ATOM 1483 O O . ALA A 1 189 ? 26.547 118.633 20.934 1.00 22.60 189 ALA A O 1
ATOM 1485 N N . THR A 1 190 ? 28.428 119.594 21.693 1.00 21.78 190 THR A N 1
ATOM 1486 C CA . THR A 1 190 ? 27.863 119.966 23.002 1.00 23.82 190 THR A CA 1
ATOM 1487 C C . THR A 1 190 ? 27.713 121.482 22.981 1.00 23.64 190 THR A C 1
ATOM 1488 O O . THR A 1 190 ? 27.377 122.097 23.990 1.00 25.30 190 THR A O 1
ATOM 1492 N N . GLN A 1 191 ? 28.010 122.057 21.818 1.00 24.08 191 GLN A N 1
ATOM 1493 C CA . GLN A 1 191 ? 27.927 123.488 21.568 1.00 26.08 191 GLN A CA 1
ATOM 1494 C C . GLN A 1 191 ? 26.538 123.784 20.978 1.00 26.98 191 GLN A C 1
ATOM 1495 O O . GLN A 1 191 ? 25.874 122.878 20.495 1.00 25.86 191 GLN A O 1
ATOM 1501 N N . PRO A 1 192 ? 26.079 125.056 21.026 1.00 27.27 192 PRO A N 1
ATOM 1502 C CA . PRO A 1 192 ? 24.762 125.395 20.460 1.00 24.61 192 PRO A CA 1
ATOM 1503 C C . PRO A 1 192 ? 24.689 124.962 18.999 1.00 24.32 192 PRO A C 1
ATOM 1504 O O . PRO A 1 192 ? 25.698 124.912 18.302 1.00 24.55 192 PRO A O 1
ATOM 1508 N N . LEU A 1 193 ? 23.483 124.668 18.533 1.00 24.28 193 LEU A N 1
ATOM 1509 C CA . LEU A 1 193 ? 23.271 124.178 17.178 1.00 24.55 193 LEU A CA 1
ATOM 1510 C C . LEU A 1 193 ? 23.960 124.898 16.061 1.00 26.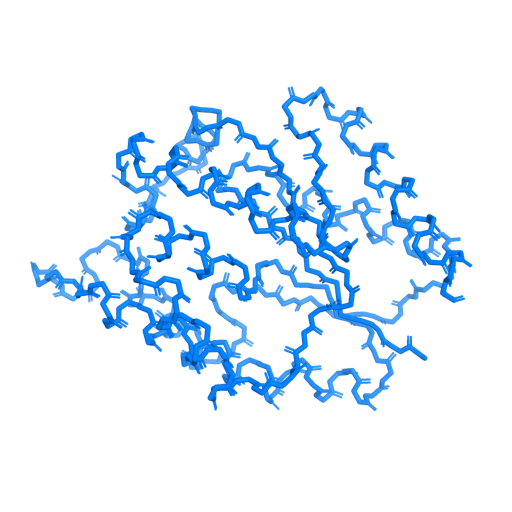37 193 LEU A C 1
ATOM 1511 O O . LEU A 1 193 ? 24.519 124.273 15.152 1.00 25.89 193 LEU A O 1
ATOM 1516 N N . GLU A 1 194 ? 23.887 126.217 16.102 1.00 27.08 194 GLU A N 1
ATOM 1517 C CA . GLU A 1 194 ? 24.483 127.029 15.048 1.00 30.18 194 GLU A CA 1
ATOM 1518 C C . GLU A 1 194 ? 26.012 126.855 14.989 1.00 27.10 194 GLU A C 1
ATOM 1519 O O . GLU A 1 194 ? 26.599 126.818 13.906 1.00 26.73 194 GLU A O 1
ATOM 1525 N N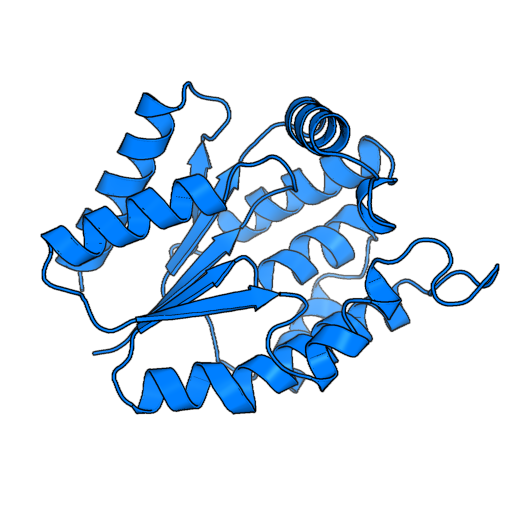 . ALA A 1 195 ? 26.638 126.721 16.158 1.00 24.25 195 ALA A N 1
ATOM 1526 C CA . ALA A 1 195 ? 28.075 126.529 16.254 1.00 21.25 195 ALA A CA 1
ATOM 1527 C C . ALA A 1 195 ? 28.386 125.151 15.671 1.00 23.88 195 ALA A C 1
ATOM 1528 O O . ALA A 1 195 ? 29.301 125.005 14.864 1.00 24.81 195 ALA A O 1
ATOM 1530 N N . VAL A 1 196 ? 27.606 124.141 16.064 1.00 22.93 196 VAL A N 1
ATOM 1531 C CA . VAL A 1 196 ? 27.803 122.785 15.542 1.00 20.53 196 VAL A CA 1
ATOM 1532 C C . VAL A 1 196 ? 27.667 122.745 14.028 1.00 20.97 196 VAL A C 1
ATOM 1533 O O . VAL A 1 196 ? 28.511 122.180 13.334 1.00 21.13 196 VAL A O 1
ATOM 1537 N N . MET A 1 197 ? 26.597 123.343 13.509 1.00 24.15 197 MET A N 1
ATOM 1538 C CA . MET A 1 197 ? 26.353 123.340 12.064 1.00 26.08 197 MET A CA 1
ATOM 1539 C C . MET A 1 197 ? 27.480 123.997 11.300 1.00 25.58 197 MET A C 1
ATOM 1540 O O . MET A 1 197 ? 27.768 123.634 10.158 1.00 23.63 197 MET A O 1
ATOM 1545 N N . ASP A 1 198 ? 28.097 124.989 11.929 1.00 26.61 198 ASP A N 1
ATOM 1546 C CA . ASP A 1 198 ? 29.190 125.702 11.299 1.00 26.27 198 ASP A CA 1
ATOM 1547 C C . ASP A 1 198 ? 30.450 124.848 11.219 1.00 24.80 198 ASP A C 1
ATOM 1548 O O . ASP A 1 198 ? 31.128 124.807 10.190 1.00 24.79 198 ASP A O 1
ATOM 1553 N N . ALA A 1 199 ? 30.754 124.164 12.318 1.00 24.39 199 ALA A N 1
ATOM 1554 C CA . ALA A 1 199 ? 31.908 123.270 12.399 1.00 22.36 199 ALA A CA 1
ATOM 1555 C C . ALA A 1 199 ? 31.807 122.240 11.283 1.00 23.39 199 ALA A C 1
ATOM 1556 O O . ALA A 1 199 ? 32.776 122.004 10.556 1.00 25.46 199 ALA A O 1
ATOM 1558 N N . ILE A 1 200 ? 30.625 121.642 11.136 1.00 21.94 200 ILE A N 1
ATOM 1559 C CA . ILE A 1 200 ? 30.393 120.624 10.113 1.00 21.06 200 ILE A CA 1
ATOM 1560 C C . ILE A 1 200 ? 30.601 121.194 8.720 1.00 23.65 200 ILE A C 1
ATOM 1561 O O . ILE A 1 200 ? 31.271 120.601 7.868 1.00 24.79 200 ILE A O 1
ATOM 1566 N N . ARG A 1 201 ? 30.004 122.351 8.478 1.00 24.94 201 ARG A N 1
ATOM 1567 C CA . ARG A 1 201 ? 30.117 122.995 7.175 1.00 26.46 201 ARG A CA 1
ATOM 1568 C C . ARG A 1 201 ? 31.573 123.292 6.790 1.00 25.40 201 ARG A C 1
ATOM 1569 O O . ARG A 1 201 ? 31.989 123.044 5.644 1.00 24.52 201 ARG A O 1
ATOM 1577 N N . THR A 1 202 ? 32.365 123.819 7.721 1.00 26.86 202 THR A N 1
ATOM 1578 C CA . THR A 1 202 ? 33.755 124.109 7.349 1.00 29.38 202 THR A CA 1
ATOM 1579 C C . THR A 1 202 ? 34.583 122.826 7.151 1.00 25.60 202 THR A C 1
ATOM 1580 O O . THR A 1 202 ? 35.354 122.712 6.190 1.00 24.16 202 THR A O 1
ATOM 1584 N N . THR A 1 203 ? 34.413 121.862 8.052 1.00 22.85 203 THR A N 1
ATOM 1585 C CA . THR A 1 203 ? 35.129 120.600 7.945 1.00 21.01 203 THR A CA 1
ATOM 1586 C C . THR A 1 203 ? 34.869 119.981 6.581 1.00 22.07 203 THR A C 1
ATOM 1587 O O . THR A 1 203 ? 35.796 119.565 5.875 1.00 22.56 203 THR A O 1
ATOM 1591 N N . VAL A 1 204 ? 33.585 119.915 6.218 1.00 21.38 204 VAL A N 1
ATOM 1592 C CA . VAL A 1 204 ? 33.170 119.312 4.954 1.00 21.02 204 VAL A CA 1
ATOM 1593 C C . VAL A 1 204 ? 33.716 120.098 3.760 1.00 22.95 204 VAL A C 1
ATOM 1594 O O . VAL A 1 204 ? 34.297 119.536 2.818 1.00 20.98 204 VAL A O 1
ATOM 1598 N N . THR A 1 205 ? 33.533 121.408 3.814 1.00 23.72 205 THR A N 1
ATOM 1599 C CA . THR A 1 205 ? 33.986 122.277 2.753 1.00 25.47 205 THR A CA 1
ATOM 1600 C C . THR A 1 205 ? 35.476 122.123 2.527 1.00 26.10 205 THR A C 1
ATOM 1601 O O . THR A 1 205 ? 35.929 121.979 1.392 1.00 26.70 205 THR A O 1
ATOM 1605 N N . HIS A 1 206 ? 36.238 122.141 3.613 1.00 28.65 206 HIS A N 1
ATOM 1606 C CA . HIS A 1 206 ? 37.678 121.984 3.510 1.00 29.86 206 HIS A CA 1
ATOM 1607 C C . HIS A 1 206 ? 38.074 120.626 2.896 1.00 30.44 206 HIS A C 1
ATOM 1608 O O . HIS A 1 206 ? 38.869 120.561 1.936 1.00 27.91 206 HIS A O 1
ATOM 1615 N N . TRP A 1 207 ? 37.516 119.544 3.450 1.00 29.32 207 TRP A N 1
ATOM 1616 C CA . TRP A 1 207 ? 37.805 118.195 2.966 1.00 26.49 207 TRP A CA 1
ATOM 1617 C C . TRP A 1 207 ? 37.520 118.124 1.472 1.00 25.98 207 TRP A C 1
ATOM 1618 O O . TRP A 1 207 ? 38.300 117.570 0.725 1.00 26.88 207 TRP A O 1
ATOM 1629 N N . VAL A 1 208 ? 36.410 118.700 1.029 1.00 27.19 208 VAL A N 1
ATOM 1630 C CA . VAL A 1 208 ? 36.070 118.684 -0.391 1.00 30.70 208 VAL A CA 1
ATOM 1631 C C . VAL A 1 208 ? 37.066 119.532 -1.206 1.00 33.44 208 VAL A C 1
ATOM 1632 O O . VAL A 1 208 ? 37.472 119.128 -2.295 1.00 31.50 208 VAL A O 1
ATOM 1636 N N . LYS A 1 209 ? 37.449 120.700 -0.685 1.00 34.44 209 LYS A N 1
ATOM 1637 C CA . LYS A 1 209 ? 38.396 121.562 -1.390 1.00 37.22 209 LYS A CA 1
ATOM 1638 C C . LYS A 1 209 ? 39.715 120.839 -1.571 1.00 37.30 209 LYS A C 1
ATOM 1639 O O . LYS A 1 209 ? 40.373 120.955 -2.600 1.00 36.80 209 LYS A O 1
ATOM 1645 N N . GLU A 1 210 ? 40.098 120.090 -0.550 1.00 38.62 210 GLU A N 1
ATOM 1646 C CA . GLU A 1 210 ? 41.331 119.330 -0.601 1.00 40.49 210 GLU A CA 1
ATOM 1647 C C . GLU A 1 210 ? 41.173 118.083 -1.462 1.00 40.73 210 GLU A C 1
ATOM 1648 O O . GLU A 1 210 ? 42.146 117.388 -1.734 1.00 41.96 210 GLU A O 1
ATOM 1654 N N . LEU A 1 211 ? 39.951 117.769 -1.869 1.00 39.62 211 LEU A N 1
ATOM 1655 C CA . LEU A 1 211 ? 39.757 116.594 -2.696 1.00 39.60 211 LEU A CA 1
ATOM 1656 C C . LEU A 1 211 ? 40.553 116.846 -3.969 1.00 43.17 211 LEU A C 1
ATOM 1657 O O . LEU A 1 211 ? 40.287 117.878 -4.633 1.00 45.40 211 LEU A O 1
#

B-factor: mean 24.8, std 9.05, range [6.15, 70.46]

Organism: Escherichia coli (strain K12) (NCBI:txid83333)

Radius of gyration: 16.55 Å; Cα contacts (8 Å, |Δi|>4): 333; chains: 1; bounding box: 34×42×42 Å

Solvent-accessible surface area: 10372 Å² total; per-residue (Å²): 122,27,48,0,0,1,2,0,0,5,32,19,7,37,26,79,57,2,53,79,7,0,26,97,3,0,78,153,72,42,27,162,81,31,61,93,10,90,6,12,0,36,25,164,83,0,63,143,19,78,49,68,0,31,75,69,145,40,55,40,142,126,124,20,88,63,124,37,1,0,97,36,21,4,41,3,4,35,60,0,2,106,76,51,0,86,61,15,33,93,122,38,17,20,0,0,0,25,29,1,0,13,13,1,30,0,15,2,2,5,3,52,55,18,90,91,64,57,4,48,79,33,32,77,87,47,13,33,132,27,92,20,58,0,5,0,1,1,12,0,40,5,110,52,0,31,142,113,2,146,91,170,37,177,28,33,50,10,4,106,55,59,94,81,4,4,58,111,0,55,54,58,0,60,105,28,6,88,155,55,196,41,22,59,67,6,68,7,67,85,93,114,130,49,14,75,84,38,1,82,75,25,0,52,101,36,22,140,103,97

GO terms:
  GO:0004798 dTMP kinase activity (F, IDA)
  GO:0005829 cytosol (C, IDA)
  GO:0042803 protein homodimerization activity (F, IDA)
  GO:0006233 dTDP biosynthetic process (P, IMP)
  GO:0006235 dTTP biosynthetic process (P, IMP)
  GO:0005737 cytoplasm (C, IDA)
  GO:0015949 nucleobase-containing small molecule interconversion (P, IDA)
  GO:0006233 dTDP biosynthetic process (P, IDA)
  GO:0006235 dTTP biosynthetic process (P, IDA)

CATH classification: 3.40.50.300

Foldseek 3Di:
DAFEEEEAEFQLLPVVVLVVLLQVLCVVVVQHFADEEEPQDDDVLSVVLVCCQWADCSVPPDDQDLVNNLVSSLVSQLVCCVPPVVVCVVVVGYYYYHDHLLQCCLQSCQLVPDPNVVSVVSCCVRPNPDDGQAYEYRQDQLVSSLVSQVVVHDGIPSSVDDSSSSVRSRVSSVVVQVVDVRHDYQHSHDPPVNRSVSSSVVSNVSVVVD